Protein AF-A0A6J4JQX0-F1 (afdb_monomer_lite)

InterPro domains:
  IPR003780 COX15/CtaA family [PF02628] (1-188)
  IPR050450 COX15/CtaA Heme A synthase, prokaryotes [PTHR35457] (1-191)

Radius of gyration: 21.09 Å; chains: 1; bounding box: 43×40×61 Å

Sequence (191 aa):
MGCPDWPRCFGTWVPPTNASELPANYQEIYSQKRKAKNDRLAETLRRMGFEATANLITNDPAMFEEAPFNPLRTWIEYGNRLIGVLIGFFIFITAVLSFRYFRRDPAITWLSVLALVLVGFEGWLGSIVVSTNLLPGTITVHMLLAIAIVCLLIYVVARSYDGLVPVKLKGGKTSVNALLALGLLLSVGQV

pLDDT: mean 84.4, std 10.12, range [52.31, 97.56]

Foldseek 3Di:
DAALDPPAGLPHNDHDQDPVVHDPCSLVVSLVVLLVVLQVVLVVCVVVVNNVVSCCSNPDPVLRDDDDYDHVSNCVVNVVVVVLVVVLVVLVVQLVVQVVCCVPDVVLNVLSVVLNVLSVVLNVLVSVCVSSVNPPVSVLVSVVSVVVSVVSVVVSVVVVCVPVDPPPPPPDDPVVVVVVVVVVVCSVVVD

Organism: NCBI:txid158755

Secondary structure (DSSP, 8-state):
----SSSSBTTBSS--SSGGGS-TTHHHHHHHHHHHHHHHHHHHHHHTT-HHHHHHHHH-GGGT--PPP-HHHHHHHHHHHHHHHHHHHHHHHHHHHHGGGTTT-HHHHHHHHHHHHHHHHHHHHHHHHHHTTT-HHHHHHHHHHHHHHHHHHHHHHHHHHTTTS--------HHHHHHHHHHHHHHHHT-

Structure (mmCIF, N/CA/C/O backbone):
data_AF-A0A6J4JQX0-F1
#
_entry.id   AF-A0A6J4JQX0-F1
#
loop_
_atom_site.group_PDB
_atom_site.id
_atom_site.type_symbol
_atom_site.label_atom_id
_atom_site.label_alt_id
_atom_site.label_comp_id
_atom_site.label_asym_id
_atom_site.label_entity_id
_atom_site.label_seq_id
_atom_site.pdbx_PDB_ins_code
_atom_site.Cartn_x
_atom_site.Cartn_y
_atom_site.Cartn_z
_atom_site.occ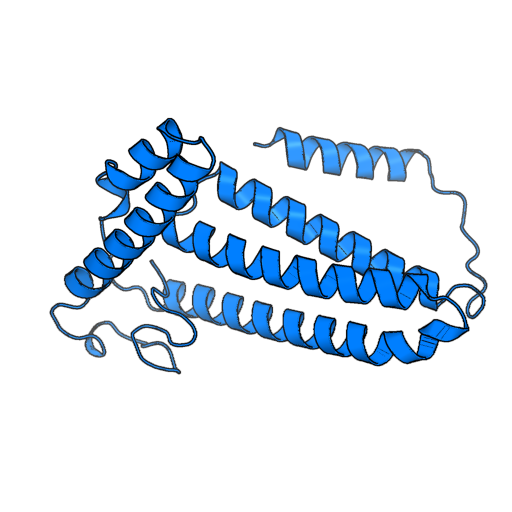upancy
_atom_site.B_iso_or_equiv
_atom_site.auth_seq_id
_atom_site.auth_comp_id
_atom_site.auth_asym_id
_atom_site.auth_atom_id
_atom_site.pdbx_PDB_model_num
ATOM 1 N N . MET A 1 1 ? 14.665 -5.143 -12.369 1.00 62.25 1 MET A N 1
ATOM 2 C CA . MET A 1 1 ? 13.421 -5.041 -11.567 1.00 62.25 1 MET A CA 1
ATOM 3 C C . MET A 1 1 ? 12.989 -6.440 -11.156 1.00 62.25 1 MET A C 1
ATOM 5 O O . MET A 1 1 ? 13.570 -7.388 -11.673 1.00 62.25 1 MET A O 1
ATOM 9 N N . GLY A 1 2 ? 12.069 -6.578 -10.198 1.00 75.25 2 GLY A N 1
ATOM 10 C CA . GLY A 1 2 ? 11.554 -7.879 -9.785 1.00 75.25 2 GLY A CA 1
ATOM 11 C C . GLY A 1 2 ? 10.352 -8.294 -10.626 1.00 75.25 2 GLY A C 1
ATOM 12 O O . GLY A 1 2 ? 10.502 -9.023 -11.597 1.00 75.25 2 GLY A O 1
ATOM 13 N N . CYS A 1 3 ? 9.160 -7.815 -10.269 1.00 84.62 3 CYS A N 1
ATOM 14 C CA . CYS A 1 3 ? 7.894 -8.341 -10.775 1.00 84.62 3 CYS A CA 1
ATOM 15 C C . CYS A 1 3 ? 7.068 -7.304 -11.568 1.00 84.62 3 CYS A C 1
ATOM 17 O O . CYS A 1 3 ? 6.461 -6.413 -10.972 1.00 84.62 3 CYS A O 1
ATOM 19 N N . PRO A 1 4 ? 6.972 -7.400 -12.906 1.00 81.12 4 PRO A N 1
ATOM 20 C CA . PRO A 1 4 ? 6.388 -6.325 -13.717 1.00 81.12 4 PRO A CA 1
ATOM 21 C C . PRO A 1 4 ? 4.853 -6.248 -13.674 1.00 81.12 4 PRO A C 1
ATOM 23 O O . PRO A 1 4 ? 4.288 -5.180 -13.893 1.00 81.12 4 PRO A O 1
ATOM 26 N N . ASP A 1 5 ? 4.176 -7.357 -13.380 1.00 83.88 5 ASP A N 1
ATOM 27 C CA . ASP A 1 5 ? 2.717 -7.474 -13.440 1.00 83.88 5 ASP A CA 1
ATOM 28 C C . ASP A 1 5 ? 2.121 -7.768 -12.049 1.00 83.88 5 ASP A C 1
ATOM 30 O O . ASP A 1 5 ? 2.830 -8.158 -11.121 1.00 83.88 5 ASP A O 1
ATOM 34 N N . TRP A 1 6 ? 0.808 -7.576 -11.902 1.00 80.75 6 TRP A N 1
ATOM 35 C CA . TRP A 1 6 ? -0.015 -8.037 -10.774 1.00 80.75 6 TRP A CA 1
ATOM 36 C C . TRP A 1 6 ? -1.423 -8.370 -11.305 1.00 80.75 6 TRP A C 1
ATOM 38 O O . TRP A 1 6 ? -1.890 -7.643 -12.184 1.00 80.75 6 TRP A O 1
ATOM 48 N N . PRO A 1 7 ? -2.127 -9.426 -10.840 1.00 84.94 7 PRO A N 1
ATOM 49 C CA . PRO A 1 7 ? -1.825 -10.337 -9.723 1.00 84.94 7 PRO A CA 1
ATOM 50 C C . PRO A 1 7 ? -0.840 -11.466 -10.043 1.00 84.94 7 PRO A C 1
ATOM 52 O O . PRO A 1 7 ? -0.433 -12.206 -9.155 1.00 84.94 7 PRO A O 1
ATOM 55 N N . ARG A 1 8 ? -0.443 -11.593 -11.308 1.00 89.50 8 ARG A N 1
ATOM 56 C CA . ARG A 1 8 ? 0.572 -12.546 -11.767 1.00 89.50 8 ARG A CA 1
ATOM 57 C C . ARG A 1 8 ? 1.929 -11.874 -11.886 1.00 89.50 8 ARG A C 1
ATOM 59 O O . ARG A 1 8 ? 1.977 -10.674 -12.105 1.00 89.50 8 ARG A O 1
ATOM 66 N N . CYS A 1 9 ? 3.002 -12.649 -11.834 1.00 89.31 9 CYS A N 1
ATOM 67 C CA . CYS A 1 9 ? 4.360 -12.197 -12.086 1.00 89.31 9 CYS A CA 1
ATOM 68 C C . CYS A 1 9 ? 4.876 -12.801 -13.389 1.00 89.31 9 CYS A C 1
ATOM 70 O O . CYS A 1 9 ? 4.844 -14.014 -13.534 1.00 89.31 9 CYS A O 1
ATOM 72 N N . PHE A 1 10 ? 5.314 -11.985 -14.351 1.00 88.62 10 PHE A N 1
ATOM 73 C CA . PHE A 1 10 ? 5.698 -12.471 -15.686 1.00 88.62 10 PHE A CA 1
ATOM 74 C C . PHE A 1 10 ? 4.614 -13.338 -16.371 1.00 88.62 10 PHE A C 1
ATOM 76 O O . PHE A 1 10 ? 4.908 -14.294 -17.083 1.00 88.62 10 PHE A O 1
ATOM 83 N N . GLY A 1 11 ? 3.334 -13.023 -16.139 1.00 87.31 11 GLY A N 1
ATOM 84 C CA . GLY A 1 11 ? 2.197 -13.775 -16.685 1.00 87.31 11 GLY A CA 1
ATOM 85 C C . GLY A 1 11 ? 1.829 -15.072 -15.945 1.00 87.31 11 GLY A C 1
ATOM 86 O O . GLY A 1 11 ? 0.782 -15.653 -16.257 1.00 87.31 11 GLY A O 1
ATOM 87 N N . THR A 1 12 ? 2.594 -15.487 -14.927 1.00 89.19 12 THR A N 1
ATOM 88 C CA . THR A 1 12 ? 2.372 -16.706 -14.126 1.00 89.19 12 THR A CA 1
ATOM 89 C C . THR A 1 12 ? 2.015 -16.395 -12.662 1.00 89.19 12 THR A C 1
ATOM 91 O O . THR A 1 12 ? 2.326 -15.333 -12.131 1.00 89.19 12 THR A O 1
ATOM 94 N N . TRP A 1 13 ? 1.310 -17.307 -11.981 1.00 89.06 13 TRP A N 1
ATOM 95 C CA . TRP A 1 13 ? 0.975 -17.163 -10.547 1.00 89.06 13 TRP A CA 1
ATOM 96 C C . TRP A 1 13 ? 2.133 -17.521 -9.610 1.00 89.06 13 TRP A C 1
ATOM 98 O O . TRP A 1 13 ? 2.169 -17.083 -8.462 1.00 89.06 13 TRP A O 1
ATOM 108 N N . VAL A 1 14 ? 3.068 -18.326 -10.106 1.00 90.94 14 VAL A N 1
ATOM 109 C CA . VAL A 1 14 ? 4.325 -18.650 -9.437 1.00 90.94 14 VAL A CA 1
ATOM 110 C C . VAL A 1 14 ? 5.422 -17.941 -10.226 1.00 90.94 14 VAL A C 1
ATOM 112 O O . VAL A 1 14 ? 5.547 -18.223 -11.422 1.00 90.94 14 VAL A O 1
ATOM 115 N N . PRO A 1 15 ? 6.160 -16.993 -9.620 1.00 90.81 15 PRO A N 1
ATOM 116 C CA . PRO A 1 15 ? 7.211 -16.277 -10.322 1.00 90.81 15 PRO A CA 1
ATOM 117 C C . PRO A 1 15 ? 8.293 -17.229 -10.844 1.00 90.81 15 PRO A C 1
ATOM 119 O O . PRO A 1 15 ? 8.612 -18.211 -10.168 1.00 90.81 15 PRO A O 1
ATOM 122 N N . PRO A 1 16 ? 8.884 -16.926 -12.009 1.00 90.56 16 PRO A N 1
ATOM 123 C CA . PRO A 1 16 ? 9.945 -17.743 -12.573 1.00 90.56 16 PRO A CA 1
ATOM 124 C C . PRO A 1 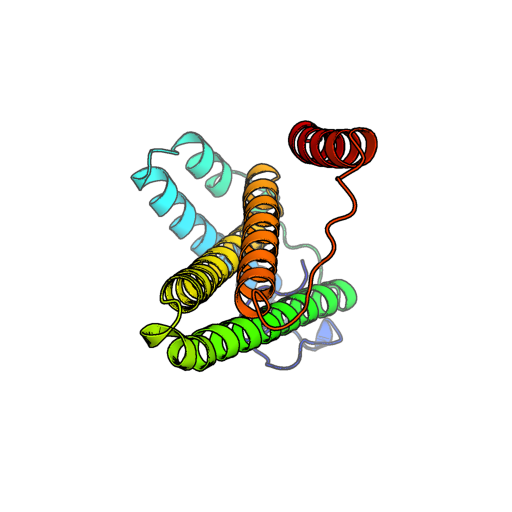16 ? 11.167 -17.772 -11.655 1.00 90.56 16 PRO A C 1
ATOM 126 O O . PRO A 1 16 ? 11.459 -16.815 -10.927 1.00 90.56 16 PRO A O 1
ATOM 129 N N . THR A 1 17 ? 11.897 -18.881 -11.696 1.00 92.19 17 THR A N 1
ATOM 130 C CA . THR A 1 17 ? 13.128 -19.060 -10.910 1.00 92.19 17 THR A CA 1
ATOM 131 C C . THR A 1 17 ? 14.382 -18.776 -11.723 1.00 92.19 17 THR A C 1
ATOM 133 O O . THR A 1 17 ? 15.411 -18.423 -11.151 1.00 92.19 17 THR A O 1
ATOM 136 N N . ASN A 1 18 ? 14.292 -18.858 -13.053 1.00 90.00 18 ASN A N 1
ATOM 137 C CA . ASN A 1 18 ? 15.392 -18.609 -13.977 1.00 90.00 18 ASN A CA 1
ATOM 138 C C . ASN A 1 18 ? 14.956 -17.816 -15.216 1.00 90.00 18 ASN A C 1
ATOM 140 O O . ASN A 1 18 ? 13.797 -17.841 -15.623 1.00 90.00 18 ASN A O 1
ATOM 144 N N . ALA A 1 19 ? 15.919 -17.142 -15.853 1.00 87.19 19 ALA A N 1
ATOM 145 C CA . ALA A 1 19 ? 15.677 -16.349 -17.062 1.00 87.19 19 ALA A CA 1
ATOM 146 C C . ALA A 1 19 ? 15.238 -17.200 -18.267 1.00 87.19 19 ALA A C 1
ATOM 148 O O . ALA A 1 19 ? 14.554 -16.696 -19.149 1.00 87.19 19 ALA A O 1
ATOM 149 N N . SER A 1 20 ? 15.604 -18.485 -18.303 1.00 88.19 20 SER A N 1
ATOM 150 C CA . SER A 1 20 ? 15.220 -19.424 -19.366 1.00 88.19 20 SER A CA 1
ATOM 151 C C . SER A 1 20 ? 13.723 -19.743 -19.397 1.00 88.19 20 SER A C 1
ATOM 153 O O . SER A 1 20 ? 13.233 -20.253 -20.398 1.00 88.19 20 SER A O 1
ATOM 155 N N . GLU A 1 21 ? 12.994 -19.449 -18.318 1.00 88.62 21 GLU A N 1
ATOM 156 C CA . GLU A 1 21 ? 11.535 -19.591 -18.248 1.00 88.62 21 GLU A CA 1
ATOM 157 C C . GLU A 1 21 ? 10.804 -18.419 -18.934 1.00 88.62 21 GLU A C 1
ATOM 159 O O . GLU A 1 21 ? 9.586 -18.457 -19.102 1.00 88.62 21 GLU A O 1
ATOM 164 N N . LEU A 1 22 ? 11.537 -17.370 -19.330 1.00 88.38 22 LEU A N 1
ATOM 165 C CA . LEU A 1 22 ? 11.004 -16.184 -19.991 1.00 88.38 22 LEU A CA 1
ATOM 166 C C . LEU A 1 22 ? 11.179 -16.268 -21.516 1.00 88.38 22 LEU A C 1
ATOM 168 O O . LEU A 1 22 ? 12.171 -16.815 -22.001 1.00 88.38 22 LEU A O 1
ATOM 172 N N . PRO A 1 23 ? 10.253 -15.686 -22.302 1.00 88.75 23 PRO A N 1
ATOM 173 C CA . PRO A 1 23 ? 10.423 -15.587 -23.747 1.00 88.75 23 PRO A CA 1
ATOM 174 C C . PRO A 1 23 ? 11.646 -14.726 -24.092 1.00 88.75 23 PRO A C 1
ATOM 176 O O . PRO A 1 23 ? 11.965 -13.773 -23.382 1.00 88.75 23 PRO A O 1
ATOM 179 N N . ALA A 1 24 ? 12.308 -15.014 -25.216 1.00 87.44 24 ALA A N 1
ATOM 180 C CA . ALA A 1 24 ? 13.549 -14.337 -25.611 1.00 87.44 24 ALA A CA 1
ATOM 181 C C . ALA A 1 24 ? 13.419 -12.802 -25.711 1.00 87.44 24 ALA A C 1
ATOM 183 O O . ALA A 1 24 ? 14.379 -12.082 -25.458 1.00 87.44 24 ALA A O 1
ATOM 184 N N . ASN A 1 25 ? 12.225 -12.296 -26.028 1.00 87.31 25 ASN A N 1
ATOM 185 C CA . ASN A 1 25 ? 11.913 -10.872 -26.152 1.00 87.31 25 ASN A CA 1
ATOM 186 C C . ASN A 1 25 ? 11.215 -10.276 -24.912 1.00 87.31 25 ASN A C 1
ATOM 188 O O . ASN A 1 25 ? 10.547 -9.247 -25.019 1.00 87.31 25 ASN A O 1
ATOM 192 N N . TYR A 1 26 ? 11.337 -10.897 -23.729 1.00 86.94 26 TYR A N 1
ATOM 193 C CA . TYR A 1 26 ? 10.641 -10.431 -22.522 1.00 86.94 26 TYR A CA 1
ATOM 194 C C . TYR A 1 26 ? 10.945 -8.960 -22.190 1.00 86.94 26 TYR A C 1
ATOM 196 O O . TYR A 1 26 ? 10.027 -8.218 -21.848 1.00 86.94 26 TYR A O 1
ATOM 204 N N . GLN A 1 27 ? 12.200 -8.522 -22.339 1.00 85.06 27 GLN A N 1
ATOM 205 C CA . GLN A 1 27 ? 12.618 -7.158 -21.994 1.00 85.06 27 GLN A CA 1
ATOM 206 C C . GLN A 1 27 ? 11.850 -6.101 -22.792 1.00 85.06 27 GLN A C 1
ATOM 208 O O . GLN A 1 27 ? 11.384 -5.104 -22.246 1.00 85.06 27 GLN A O 1
ATOM 213 N N . GLU A 1 28 ? 11.656 -6.344 -24.087 1.00 85.75 28 GLU A N 1
ATOM 214 C CA . GLU A 1 28 ? 10.910 -5.435 -24.952 1.00 85.75 28 GLU A CA 1
ATOM 215 C C . GLU A 1 28 ? 9.430 -5.381 -24.551 1.00 85.75 28 GLU A C 1
ATOM 217 O O . GLU A 1 28 ? 8.865 -4.297 -24.395 1.00 85.75 28 GLU A O 1
ATOM 222 N N . ILE A 1 29 ? 8.821 -6.546 -24.295 1.00 87.06 29 ILE A N 1
ATOM 223 C CA . ILE A 1 29 ? 7.413 -6.657 -23.885 1.00 87.06 29 ILE A CA 1
ATOM 224 C C . ILE A 1 29 ? 7.155 -5.856 -22.601 1.00 87.06 29 ILE A C 1
ATOM 226 O O . ILE A 1 29 ? 6.194 -5.084 -22.520 1.00 87.06 29 ILE A O 1
ATOM 230 N N . TYR A 1 30 ? 7.994 -6.035 -21.578 1.00 84.12 30 TYR A N 1
ATOM 231 C CA . TYR A 1 30 ? 7.790 -5.384 -20.284 1.00 84.12 30 TYR A CA 1
ATOM 232 C C . TYR A 1 30 ? 8.198 -3.908 -20.288 1.00 84.12 30 TYR A C 1
ATOM 234 O O . TYR A 1 30 ? 7.550 -3.114 -19.597 1.00 84.12 30 TYR A O 1
ATOM 242 N N . SER A 1 31 ? 9.150 -3.508 -21.136 1.00 82.56 31 SER A N 1
ATOM 243 C CA . SER A 1 31 ? 9.518 -2.101 -21.309 1.00 82.56 31 SER A CA 1
ATOM 244 C C . SER A 1 31 ? 8.368 -1.323 -21.948 1.00 82.56 31 SER A C 1
ATOM 246 O O . SER A 1 31 ? 7.943 -0.287 -21.429 1.00 82.56 31 SER A O 1
ATOM 248 N N . GLN A 1 32 ? 7.755 -1.884 -22.997 1.00 85.38 32 GLN A N 1
ATOM 249 C CA . GLN A 1 32 ? 6.571 -1.305 -23.636 1.00 85.38 32 GLN A CA 1
ATOM 250 C C . GLN A 1 32 ? 5.376 -1.224 -22.675 1.00 85.38 32 GLN A C 1
ATOM 252 O O . GLN A 1 32 ? 4.696 -0.196 -22.619 1.00 85.38 32 GLN A O 1
ATOM 257 N N . LYS A 1 33 ? 5.135 -2.267 -21.865 1.00 83.94 33 LYS A N 1
ATOM 258 C CA . LYS A 1 33 ? 4.093 -2.238 -20.822 1.00 83.94 33 LYS A CA 1
ATOM 259 C C . LYS A 1 33 ? 4.328 -1.125 -19.799 1.00 83.94 33 LYS A C 1
ATOM 261 O O . LYS A 1 33 ? 3.381 -0.417 -19.453 1.00 83.94 33 LYS A O 1
ATOM 266 N N . ARG A 1 34 ? 5.565 -0.960 -19.309 1.00 79.19 34 ARG A N 1
ATOM 267 C CA . ARG A 1 34 ? 5.903 0.123 -18.371 1.00 79.19 34 ARG A CA 1
ATOM 268 C C . ARG A 1 34 ? 5.686 1.489 -19.005 1.00 79.19 34 ARG A C 1
ATOM 270 O O . ARG A 1 34 ? 5.060 2.333 -18.372 1.00 79.19 34 ARG A O 1
ATOM 277 N N . LYS A 1 35 ? 6.095 1.671 -20.263 1.00 83.50 35 LYS A N 1
ATOM 278 C CA . LYS A 1 35 ? 5.853 2.909 -21.011 1.00 83.50 35 LYS A CA 1
ATOM 279 C C . LYS A 1 35 ? 4.371 3.253 -21.092 1.00 83.50 35 LYS A C 1
ATOM 281 O O . LYS A 1 35 ? 3.972 4.314 -20.630 1.00 83.50 35 LYS A O 1
ATOM 286 N N . ALA A 1 36 ? 3.539 2.310 -21.525 1.00 85.06 36 ALA A N 1
ATOM 287 C CA . ALA A 1 36 ? 2.096 2.524 -21.597 1.00 85.06 36 ALA A CA 1
ATOM 288 C C . ALA A 1 36 ? 1.466 2.853 -20.228 1.00 85.06 36 ALA A C 1
ATOM 290 O O . ALA A 1 36 ? 0.506 3.622 -20.149 1.00 85.06 36 ALA A O 1
ATOM 291 N N . LYS A 1 37 ? 1.984 2.276 -19.134 1.00 82.00 37 LYS A N 1
ATOM 292 C CA . LYS A 1 37 ? 1.526 2.588 -17.772 1.00 82.00 37 LYS A CA 1
ATOM 293 C C . LYS A 1 37 ? 1.948 3.996 -17.339 1.00 82.00 37 LYS A C 1
ATOM 295 O O . LYS A 1 37 ? 1.121 4.728 -16.796 1.00 82.00 37 LYS A O 1
ATOM 300 N N . ASN A 1 38 ? 3.195 4.373 -17.604 1.00 82.00 38 ASN A N 1
ATOM 301 C CA . ASN A 1 38 ? 3.738 5.688 -17.278 1.00 82.00 38 ASN A CA 1
ATOM 302 C C . ASN A 1 38 ? 3.049 6.798 -18.082 1.00 82.00 38 ASN A C 1
ATOM 304 O O . ASN A 1 38 ? 2.698 7.819 -17.500 1.00 82.00 38 ASN A O 1
ATOM 308 N N . ASP A 1 39 ? 2.732 6.561 -19.356 1.00 85.69 39 ASP A N 1
ATOM 309 C CA . ASP A 1 39 ? 1.983 7.503 -20.197 1.00 85.69 39 ASP A CA 1
ATOM 310 C C . ASP A 1 39 ? 0.578 7.781 -19.625 1.00 85.69 39 ASP A C 1
ATOM 312 O O . ASP A 1 39 ? 0.139 8.929 -19.540 1.00 85.69 39 ASP A O 1
ATOM 316 N N . ARG A 1 40 ? -0.124 6.739 -19.150 1.00 85.69 40 ARG A N 1
ATOM 317 C CA . ARG A 1 40 ? -1.438 6.882 -18.486 1.00 85.69 40 ARG A CA 1
ATOM 318 C C . ARG A 1 40 ? -1.345 7.662 -17.174 1.00 85.69 40 ARG A C 1
ATOM 320 O O . ARG A 1 40 ? -2.233 8.459 -16.858 1.00 85.69 40 ARG A O 1
ATOM 327 N N . LEU A 1 41 ? -0.286 7.428 -16.399 1.00 82.75 41 LEU A N 1
ATOM 328 C CA . LEU A 1 41 ? -0.029 8.175 -15.170 1.00 82.75 41 LEU A CA 1
ATOM 329 C C . LEU A 1 41 ? 0.275 9.645 -15.480 1.00 82.75 41 LEU A C 1
ATOM 331 O O . LEU A 1 41 ? -0.308 10.520 -14.847 1.00 82.75 41 LEU A O 1
ATOM 335 N N . ALA A 1 42 ? 1.123 9.918 -16.472 1.00 84.81 42 ALA A N 1
ATOM 336 C CA . ALA A 1 42 ? 1.472 11.267 -16.906 1.00 84.81 42 ALA A CA 1
ATOM 337 C C . ALA A 1 42 ? 0.232 12.057 -17.347 1.00 84.81 42 ALA A C 1
ATOM 339 O O . ALA A 1 42 ? 0.062 13.204 -16.942 1.00 84.81 42 ALA A O 1
ATOM 340 N N . GLU A 1 43 ? -0.681 11.433 -18.090 1.00 87.69 43 GLU A N 1
ATOM 341 C CA . GLU A 1 43 ? -1.962 12.041 -18.465 1.00 87.69 43 GLU A CA 1
ATOM 342 C C . GLU A 1 43 ? -2.820 12.392 -17.237 1.00 87.69 43 GLU A C 1
ATOM 344 O O . GLU A 1 43 ? -3.383 13.482 -17.143 1.00 87.69 43 GLU A O 1
ATOM 349 N N . THR A 1 44 ? -2.875 11.497 -16.249 1.00 84.12 44 THR A N 1
ATOM 350 C CA . THR A 1 44 ? -3.600 11.750 -14.995 1.00 84.12 44 THR A CA 1
ATOM 351 C C . THR A 1 44 ? -2.960 12.896 -14.203 1.00 84.12 44 THR A C 1
ATOM 353 O O . THR A 1 44 ? -3.662 13.769 -13.700 1.00 84.12 44 THR A O 1
ATOM 356 N N . LEU A 1 45 ? -1.627 12.937 -14.133 1.00 83.81 45 LEU A N 1
ATOM 357 C CA . LEU A 1 45 ? -0.872 14.002 -13.468 1.00 83.81 45 LEU A CA 1
ATOM 358 C C . LEU A 1 45 ? -1.070 15.361 -14.146 1.00 83.81 45 LEU A C 1
ATOM 360 O O . LEU A 1 45 ? -1.269 16.352 -13.444 1.00 83.81 45 LEU A O 1
ATOM 364 N N . ARG A 1 46 ? -1.095 15.414 -15.486 1.00 86.88 46 ARG A N 1
ATOM 365 C CA . ARG A 1 46 ? -1.406 16.639 -16.244 1.00 86.88 46 ARG A CA 1
ATOM 366 C C . ARG A 1 46 ? -2.786 17.179 -15.888 1.00 86.88 46 ARG A C 1
ATOM 368 O O . ARG A 1 46 ? -2.917 18.361 -15.596 1.00 86.88 46 ARG A O 1
ATOM 375 N N . ARG A 1 47 ? -3.798 16.308 -15.809 1.00 88.56 47 ARG A N 1
ATOM 376 C CA . ARG A 1 47 ? -5.163 16.699 -15.406 1.00 88.56 47 ARG A CA 1
ATOM 377 C C . ARG A 1 47 ? -5.242 17.247 -13.982 1.00 88.56 47 ARG A C 1
ATOM 379 O O . ARG A 1 47 ? -6.117 18.054 -13.695 1.00 88.56 47 ARG A O 1
ATOM 386 N N . MET A 1 48 ? -4.336 16.823 -13.105 1.00 84.75 48 MET A N 1
ATOM 387 C CA . MET A 1 48 ? -4.222 17.322 -11.731 1.00 84.75 48 MET A CA 1
ATOM 388 C C . MET A 1 48 ? -3.303 18.554 -11.606 1.00 84.75 48 MET A C 1
ATOM 390 O O . MET A 1 48 ? -3.100 19.034 -10.495 1.00 84.75 48 MET A O 1
ATOM 394 N N . GLY A 1 49 ? -2.749 19.071 -12.712 1.00 84.38 49 GLY A N 1
ATOM 395 C CA . GLY A 1 49 ? -1.891 20.263 -12.738 1.00 84.38 49 GLY A CA 1
ATOM 396 C C . GLY A 1 49 ? -0.395 20.009 -12.501 1.00 84.38 49 GLY A C 1
ATOM 397 O O . GLY A 1 49 ? 0.376 20.957 -12.384 1.00 84.38 49 GLY A O 1
ATOM 398 N N . PHE A 1 50 ? 0.053 18.750 -12.457 1.00 84.44 50 PHE A N 1
ATOM 399 C CA . PHE A 1 50 ? 1.457 18.374 -12.234 1.00 84.44 50 PHE A CA 1
ATOM 400 C C . PHE A 1 50 ? 2.226 18.183 -13.554 1.00 84.44 50 PHE A C 1
ATOM 402 O O . PHE A 1 50 ? 2.776 17.112 -13.827 1.00 84.44 50 PHE A O 1
ATOM 409 N N . GLU A 1 51 ? 2.275 19.218 -14.398 1.00 83.62 51 GLU A N 1
ATOM 410 C CA . GLU A 1 51 ? 2.875 19.123 -15.740 1.00 83.62 51 GLU A CA 1
ATOM 411 C C . GLU A 1 51 ? 4.375 18.793 -15.723 1.00 83.62 51 GLU A C 1
ATOM 413 O O . GLU A 1 51 ? 4.835 17.957 -16.503 1.00 83.62 51 GLU A O 1
ATOM 418 N N . ALA A 1 52 ? 5.138 19.394 -14.805 1.00 80.06 52 ALA A N 1
ATOM 419 C CA . ALA A 1 52 ? 6.575 19.149 -14.685 1.00 80.06 52 ALA A CA 1
ATOM 420 C C . ALA A 1 52 ? 6.883 17.677 -14.348 1.00 80.06 52 ALA A C 1
ATOM 422 O O . ALA A 1 52 ? 7.745 17.061 -14.973 1.00 80.06 52 ALA A O 1
ATOM 423 N N . THR A 1 53 ? 6.132 17.083 -13.414 1.00 78.44 53 THR A N 1
ATOM 424 C CA . THR A 1 53 ? 6.273 15.669 -13.031 1.00 78.44 53 THR A CA 1
ATOM 425 C C . THR A 1 53 ? 5.844 14.734 -14.160 1.00 78.44 53 THR A C 1
ATOM 427 O O . THR A 1 53 ? 6.517 13.740 -14.422 1.00 78.44 53 THR A O 1
ATOM 430 N N . ALA A 1 54 ? 4.761 15.061 -14.872 1.00 81.50 54 ALA A N 1
ATOM 431 C CA . ALA A 1 54 ? 4.312 14.284 -16.025 1.00 81.50 54 ALA A CA 1
ATOM 432 C C . ALA A 1 54 ? 5.364 14.258 -17.148 1.00 81.50 54 ALA A C 1
ATOM 434 O O . ALA A 1 54 ? 5.628 13.207 -17.736 1.00 81.50 54 ALA A O 1
ATOM 435 N N . ASN A 1 55 ? 6.005 15.398 -17.417 1.00 81.56 55 ASN A N 1
ATOM 436 C CA . ASN A 1 55 ? 7.055 15.498 -18.426 1.00 81.56 55 ASN A CA 1
ATOM 437 C C . ASN A 1 55 ? 8.345 14.785 -17.998 1.00 81.56 55 ASN A C 1
ATOM 439 O O . ASN A 1 55 ? 8.991 14.179 -18.849 1.00 81.56 55 ASN A O 1
ATOM 443 N N . LEU A 1 56 ? 8.684 14.786 -16.705 1.00 79.56 56 LEU A N 1
ATOM 444 C CA . LEU A 1 56 ? 9.805 14.008 -16.171 1.00 79.56 56 LEU A CA 1
ATOM 445 C C . LEU A 1 56 ? 9.590 12.497 -16.375 1.00 79.56 56 LEU A C 1
ATOM 447 O O . LEU A 1 56 ? 10.463 11.816 -16.896 1.00 79.56 56 LEU A O 1
ATOM 451 N N . ILE A 1 57 ? 8.400 11.986 -16.048 1.00 76.12 57 ILE A N 1
ATOM 452 C CA . ILE A 1 57 ? 8.070 10.552 -16.160 1.00 76.12 57 ILE A CA 1
ATOM 453 C C . ILE A 1 57 ? 8.058 10.061 -17.619 1.00 76.12 57 ILE A C 1
ATOM 455 O O . ILE A 1 57 ? 8.392 8.907 -17.880 1.00 76.12 57 ILE A O 1
ATOM 459 N N . THR A 1 58 ? 7.660 10.917 -18.565 1.00 77.06 58 THR A N 1
ATOM 460 C CA . THR A 1 58 ? 7.506 10.532 -19.982 1.00 77.06 58 THR A CA 1
ATOM 461 C C . THR A 1 58 ? 8.823 10.616 -20.761 1.00 77.06 58 THR A C 1
ATOM 463 O O . THR A 1 58 ? 9.034 9.841 -21.692 1.00 77.06 58 THR A O 1
ATOM 466 N N . ASN A 1 59 ? 9.705 11.556 -20.401 1.00 77.12 59 ASN A N 1
ATOM 467 C CA . ASN A 1 59 ? 10.890 11.885 -21.198 1.00 77.12 59 ASN A CA 1
ATOM 468 C C . ASN A 1 59 ? 12.207 11.333 -20.632 1.00 77.12 59 ASN A C 1
ATOM 470 O O . ASN A 1 59 ? 13.222 11.438 -21.314 1.00 77.12 59 ASN A O 1
ATOM 474 N N . ASP A 1 60 ? 12.218 10.770 -19.420 1.00 73.00 60 ASP A N 1
ATOM 475 C CA . ASP A 1 60 ? 13.430 10.213 -18.811 1.00 73.00 60 ASP A CA 1
ATOM 476 C C . ASP A 1 60 ? 13.785 8.832 -19.414 1.00 73.00 60 ASP A C 1
ATOM 478 O O . ASP A 1 60 ? 13.052 7.860 -19.194 1.00 73.00 60 ASP A O 1
ATOM 482 N N . PRO A 1 61 ? 14.911 8.703 -20.150 1.00 67.56 61 PRO A N 1
ATOM 483 C CA . PRO A 1 61 ? 15.346 7.437 -20.740 1.00 67.56 61 PRO A CA 1
ATOM 484 C C . PRO A 1 61 ? 15.624 6.355 -19.689 1.00 67.56 61 PRO A C 1
ATOM 486 O O . PRO A 1 61 ? 15.413 5.171 -19.958 1.00 67.56 61 PRO A O 1
ATOM 489 N N . ALA A 1 62 ? 16.038 6.750 -18.478 1.00 68.00 62 ALA A N 1
ATOM 490 C CA . ALA A 1 62 ? 16.367 5.826 -17.396 1.00 68.00 62 ALA A CA 1
ATOM 491 C C . ALA A 1 62 ? 15.141 5.037 -16.903 1.00 68.00 62 ALA A C 1
ATOM 493 O O . ALA A 1 62 ? 15.283 3.957 -16.331 1.00 68.00 62 ALA A O 1
ATOM 494 N N . MET A 1 63 ? 13.923 5.526 -17.165 1.00 64.25 63 MET A N 1
ATOM 495 C CA . MET A 1 63 ? 12.675 4.834 -16.814 1.00 64.25 63 MET A CA 1
ATOM 496 C C . MET A 1 63 ? 12.395 3.610 -17.704 1.00 64.25 63 MET A C 1
ATOM 498 O O . MET A 1 63 ? 11.570 2.757 -17.350 1.00 64.25 63 MET A O 1
ATOM 502 N N . PHE A 1 64 ? 13.085 3.492 -18.845 1.00 65.56 64 PHE A N 1
ATOM 503 C CA . PHE A 1 64 ? 12.863 2.443 -19.845 1.00 65.56 64 PHE A CA 1
ATOM 504 C C . PHE A 1 64 ? 13.972 1.386 -19.899 1.00 65.56 64 PHE A C 1
ATOM 506 O O . PHE A 1 64 ? 13.781 0.356 -20.552 1.00 65.56 64 PHE A O 1
ATOM 513 N N . GLU A 1 65 ? 15.080 1.580 -19.179 1.00 67.19 65 GLU A N 1
ATOM 514 C CA . GLU A 1 65 ? 16.152 0.587 -19.090 1.00 67.19 65 GLU A CA 1
ATOM 515 C C . GLU A 1 65 ? 15.727 -0.607 -18.216 1.00 67.19 65 GLU A C 1
ATOM 517 O O . GLU A 1 65 ? 15.612 -0.546 -16.988 1.00 67.19 65 GLU A O 1
ATOM 522 N N . GLU A 1 66 ? 15.452 -1.734 -18.874 1.00 66.88 66 GLU A N 1
ATOM 523 C CA . GLU A 1 66 ? 15.176 -3.010 -18.219 1.00 66.88 66 GLU A CA 1
ATOM 524 C C . GLU A 1 66 ? 16.477 -3.592 -17.649 1.00 66.88 66 GLU A C 1
ATOM 526 O O . GLU A 1 66 ? 17.298 -4.148 -18.377 1.00 66.88 66 GLU A O 1
ATOM 531 N N . ALA A 1 67 ? 16.661 -3.539 -16.330 1.00 72.44 67 ALA A N 1
ATOM 532 C CA . ALA A 1 67 ? 17.692 -4.358 -15.694 1.00 72.44 67 ALA A CA 1
ATOM 533 C C . ALA A 1 67 ? 17.436 -5.859 -15.974 1.00 72.44 67 ALA A C 1
ATOM 535 O O . ALA A 1 67 ? 16.272 -6.282 -15.961 1.00 72.44 67 ALA A O 1
ATOM 536 N N . PRO A 1 68 ? 18.492 -6.677 -16.155 1.00 80.94 68 PRO A N 1
ATOM 537 C CA . PRO A 1 68 ? 18.353 -8.097 -16.462 1.00 80.94 68 PRO A CA 1
ATOM 538 C C . PRO A 1 68 ? 17.549 -8.830 -15.386 1.00 80.94 68 PRO A C 1
ATOM 540 O O . PRO A 1 68 ? 17.486 -8.408 -14.223 1.00 80.94 68 PRO A O 1
ATOM 543 N N . PHE A 1 69 ? 16.925 -9.941 -15.786 1.00 86.12 69 PHE A N 1
ATOM 544 C CA . PHE A 1 69 ? 16.102 -10.738 -14.885 1.00 86.12 69 PHE A CA 1
ATOM 545 C C . PHE A 1 69 ? 16.913 -11.182 -13.664 1.00 86.12 69 PHE A C 1
ATOM 547 O O . PHE A 1 69 ? 18.026 -11.695 -13.788 1.00 86.12 69 PHE A O 1
ATOM 554 N N . ASN A 1 70 ? 16.336 -10.997 -12.476 1.00 89.31 70 ASN A N 1
ATOM 555 C CA . ASN A 1 70 ? 16.927 -11.442 -11.225 1.00 89.31 70 ASN A CA 1
ATOM 556 C C . ASN A 1 70 ? 15.856 -12.146 -10.372 1.00 89.31 70 ASN A C 1
ATOM 558 O O . ASN A 1 70 ? 14.898 -11.490 -9.939 1.00 89.31 70 ASN A O 1
ATOM 562 N N . PRO A 1 71 ? 16.004 -13.453 -10.093 1.00 89.50 71 PRO A N 1
ATOM 563 C CA . PRO A 1 71 ? 14.984 -14.212 -9.377 1.00 89.50 71 PRO A CA 1
ATOM 564 C C . PRO A 1 71 ? 14.817 -13.741 -7.931 1.00 89.50 71 PRO A C 1
ATOM 566 O O . PRO A 1 71 ? 13.689 -13.598 -7.468 1.00 89.50 71 PRO A O 1
ATOM 569 N N . LEU A 1 72 ? 15.906 -13.395 -7.237 1.00 90.75 72 LEU A N 1
ATOM 570 C CA . LEU A 1 72 ? 15.844 -12.912 -5.854 1.00 90.75 72 LEU A CA 1
ATOM 571 C C . LEU A 1 72 ? 14.979 -11.650 -5.742 1.00 90.75 72 LEU A C 1
ATOM 573 O O . LEU A 1 72 ? 14.073 -11.587 -4.914 1.00 90.75 72 LEU A O 1
ATOM 577 N N . ARG A 1 73 ? 15.214 -10.659 -6.611 1.00 87.31 73 ARG A N 1
ATOM 578 C CA . ARG A 1 73 ? 14.417 -9.419 -6.622 1.00 87.31 73 ARG A CA 1
ATOM 579 C C . ARG A 1 73 ? 12.953 -9.691 -6.960 1.00 87.31 73 ARG A C 1
ATOM 581 O O . ARG A 1 73 ? 12.068 -9.100 -6.350 1.00 87.31 73 ARG A O 1
ATOM 588 N N . THR A 1 74 ? 12.710 -10.599 -7.903 1.00 90.00 74 THR A N 1
ATOM 589 C CA . THR A 1 74 ? 11.361 -10.998 -8.328 1.00 90.00 74 THR A CA 1
ATOM 590 C C . THR A 1 74 ? 10.563 -11.590 -7.171 1.00 90.00 74 THR A C 1
ATOM 592 O O . THR A 1 74 ? 9.435 -11.165 -6.919 1.00 90.00 74 THR A O 1
ATOM 595 N N . TRP A 1 75 ? 11.162 -12.518 -6.425 1.00 91.50 75 TRP A N 1
ATOM 596 C CA . TRP A 1 75 ? 10.512 -13.180 -5.298 1.00 91.50 75 TRP A CA 1
ATOM 597 C C . TRP A 1 75 ? 10.331 -12.271 -4.083 1.00 91.50 75 TRP A C 1
ATOM 599 O O . TRP A 1 75 ? 9.266 -12.314 -3.469 1.00 91.50 75 TRP A O 1
ATOM 609 N N . ILE A 1 76 ? 11.307 -11.411 -3.763 1.00 90.81 76 ILE A N 1
ATOM 610 C CA . ILE A 1 76 ? 11.159 -10.411 -2.690 1.00 90.81 76 ILE A CA 1
ATOM 611 C C . ILE A 1 76 ? 9.970 -9.493 -2.989 1.00 90.81 76 ILE A C 1
ATOM 613 O O . ILE A 1 76 ? 9.120 -9.266 -2.129 1.00 90.81 76 ILE A O 1
ATOM 617 N N . GLU A 1 77 ? 9.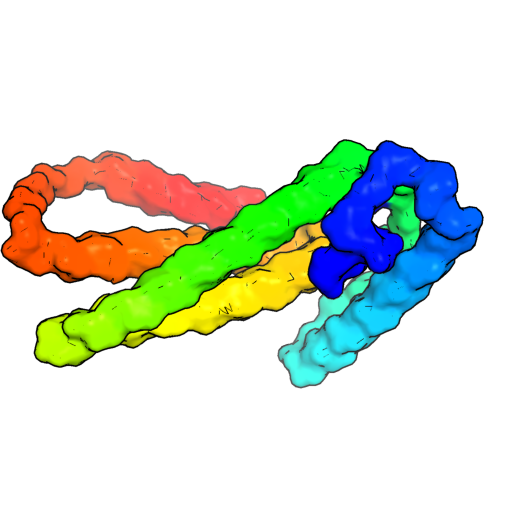878 -8.997 -4.221 1.00 89.00 77 GLU A N 1
ATOM 618 C CA . GLU A 1 77 ? 8.811 -8.085 -4.615 1.00 89.00 77 GLU A CA 1
ATOM 619 C C . GLU A 1 77 ? 7.437 -8.773 -4.625 1.00 89.00 77 GLU A C 1
ATOM 621 O O . GLU A 1 77 ? 6.473 -8.239 -4.075 1.00 89.00 77 GLU A O 1
ATOM 626 N N . TYR A 1 78 ? 7.338 -9.976 -5.199 1.00 90.88 78 TYR A N 1
ATOM 627 C CA . TYR A 1 78 ? 6.084 -10.731 -5.233 1.00 90.88 78 TYR A CA 1
ATOM 628 C C . TYR A 1 78 ? 5.617 -11.147 -3.831 1.00 90.88 78 TYR A C 1
ATOM 630 O O . TYR A 1 78 ? 4.440 -10.994 -3.502 1.00 90.88 78 TYR A O 1
ATOM 638 N N . GLY A 1 79 ? 6.540 -11.601 -2.977 1.00 91.56 79 GLY A N 1
ATOM 639 C CA . GLY A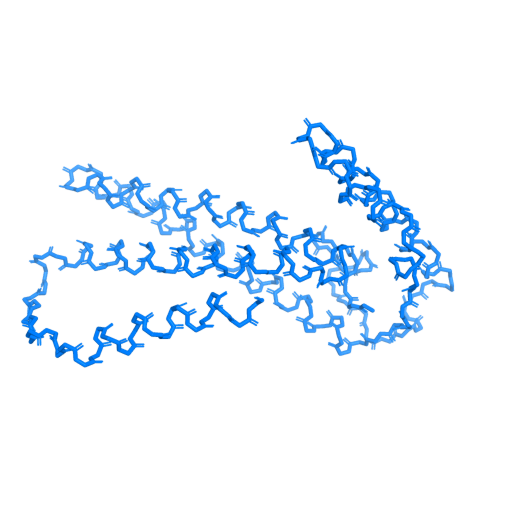 1 79 ? 6.257 -11.942 -1.584 1.00 91.56 79 GLY A CA 1
ATOM 640 C C . GLY A 1 79 ? 5.743 -10.743 -0.789 1.00 91.56 79 GLY A C 1
ATOM 641 O O . GLY A 1 79 ? 4.733 -10.854 -0.096 1.00 91.56 79 GLY A O 1
ATOM 642 N N . ASN A 1 80 ? 6.363 -9.571 -0.961 1.00 90.81 80 ASN A N 1
ATOM 643 C CA . ASN A 1 80 ? 5.894 -8.336 -0.336 1.00 90.81 80 ASN A CA 1
ATOM 644 C C . ASN A 1 80 ? 4.461 -7.971 -0.771 1.00 90.81 80 ASN A C 1
ATOM 646 O O . ASN A 1 80 ? 3.633 -7.603 0.062 1.00 90.81 80 ASN A O 1
ATOM 650 N N . ARG A 1 81 ? 4.123 -8.136 -2.058 1.00 91.12 81 ARG A N 1
ATOM 651 C CA . ARG A 1 81 ? 2.756 -7.895 -2.557 1.00 91.12 81 ARG A CA 1
ATOM 652 C C . ARG A 1 81 ? 1.739 -8.879 -1.978 1.00 91.12 81 ARG A C 1
ATOM 654 O O . ARG A 1 81 ? 0.635 -8.469 -1.624 1.00 91.12 81 ARG A O 1
ATOM 661 N N . LEU A 1 82 ? 2.107 -10.154 -1.836 1.00 92.50 82 LEU A N 1
ATOM 662 C CA . LEU A 1 82 ? 1.244 -11.168 -1.224 1.00 92.50 82 LEU A CA 1
ATOM 663 C C . LEU A 1 82 ? 0.957 -10.855 0.252 1.00 92.50 82 LEU A C 1
ATOM 665 O O . LEU A 1 82 ? -0.192 -10.944 0.685 1.00 92.50 82 LEU A O 1
ATOM 669 N N . ILE A 1 83 ? 1.977 -10.426 1.003 1.00 94.06 83 ILE A N 1
ATOM 670 C CA . ILE A 1 83 ? 1.817 -9.955 2.387 1.00 94.06 83 ILE A CA 1
ATOM 671 C C . ILE A 1 83 ? 0.880 -8.741 2.431 1.00 94.06 83 ILE A C 1
ATOM 673 O O . ILE A 1 83 ? -0.022 -8.701 3.265 1.00 94.06 83 ILE A O 1
ATOM 677 N N . GLY A 1 84 ? 1.031 -7.789 1.505 1.00 92.94 84 GLY A N 1
ATOM 678 C CA . GLY A 1 84 ? 0.134 -6.637 1.391 1.00 92.94 84 GLY A CA 1
ATOM 679 C C . GLY A 1 84 ? -1.335 -7.032 1.196 1.00 92.94 84 GLY A C 1
ATOM 680 O O . GLY A 1 84 ? -2.214 -6.506 1.879 1.00 92.94 84 GLY A O 1
ATOM 681 N N . VAL A 1 85 ? -1.617 -8.014 0.331 1.00 93.31 85 VAL A N 1
ATOM 682 C CA . VAL A 1 85 ? -2.982 -8.546 0.154 1.00 93.31 85 VAL A CA 1
ATOM 683 C C . VAL A 1 85 ? -3.500 -9.223 1.418 1.00 93.31 85 VAL A C 1
ATOM 685 O O . VAL A 1 85 ? -4.656 -9.016 1.788 1.00 93.31 85 VAL A O 1
ATOM 688 N N . LEU A 1 86 ? -2.656 -9.995 2.103 1.00 95.81 86 LEU A N 1
ATOM 689 C CA . LEU A 1 86 ? -3.026 -10.642 3.360 1.00 95.81 86 LEU A CA 1
ATOM 690 C C . LEU A 1 86 ? -3.401 -9.610 4.438 1.00 95.81 86 LEU A C 1
ATOM 692 O O . LEU A 1 86 ? -4.419 -9.765 5.111 1.00 95.81 86 LEU A O 1
ATOM 696 N N . ILE A 1 87 ? -2.633 -8.523 4.557 1.00 95.00 87 ILE A N 1
ATOM 697 C CA . ILE A 1 87 ? -2.943 -7.402 5.458 1.00 95.00 87 ILE A CA 1
ATOM 698 C C . ILE A 1 87 ? -4.274 -6.750 5.068 1.00 95.00 87 ILE A C 1
ATOM 700 O O . ILE A 1 87 ? -5.125 -6.531 5.932 1.00 95.00 87 ILE A O 1
ATOM 704 N N . GLY A 1 88 ? -4.495 -6.490 3.776 1.00 95.12 88 GLY A N 1
ATOM 705 C CA . GLY A 1 88 ? -5.765 -5.960 3.275 1.00 95.12 88 GLY A CA 1
ATOM 706 C C . GLY A 1 88 ? -6.959 -6.845 3.647 1.00 95.12 88 GLY A C 1
ATOM 707 O O . GLY A 1 88 ? -7.999 -6.338 4.068 1.00 95.12 88 GLY A O 1
ATOM 708 N N . PHE A 1 89 ? -6.794 -8.169 3.587 1.00 97.19 89 PHE A N 1
ATOM 709 C CA . PHE A 1 89 ? -7.817 -9.128 4.005 1.00 97.19 89 PHE A CA 1
ATOM 710 C C . PHE A 1 89 ? -8.101 -9.068 5.515 1.00 97.19 89 PHE A C 1
ATOM 712 O O . PHE A 1 89 ? -9.264 -9.066 5.922 1.00 97.19 89 PHE A O 1
ATOM 719 N N . PHE A 1 90 ? -7.073 -8.942 6.360 1.00 96.75 90 PHE A N 1
ATOM 720 C CA . PHE A 1 90 ? -7.266 -8.763 7.805 1.00 96.75 90 PHE A CA 1
ATOM 721 C C . PHE A 1 90 ? -7.965 -7.445 8.153 1.00 96.75 90 PHE A C 1
ATOM 723 O O . PHE A 1 90 ? -8.842 -7.426 9.021 1.00 96.75 90 PHE A O 1
ATOM 730 N N . ILE A 1 91 ? -7.642 -6.352 7.458 1.00 96.19 91 ILE A N 1
ATOM 731 C CA . ILE A 1 91 ? -8.331 -5.065 7.630 1.00 96.19 91 ILE A CA 1
ATOM 732 C C . ILE A 1 91 ? -9.789 -5.170 7.171 1.00 96.19 91 ILE A C 1
ATOM 734 O O . ILE A 1 91 ? -10.682 -4.679 7.860 1.00 96.19 91 ILE A O 1
ATOM 738 N N . PHE A 1 92 ? -10.059 -5.868 6.065 1.00 97.56 92 PHE A N 1
ATOM 739 C CA . PHE A 1 92 ? -11.422 -6.124 5.600 1.00 97.56 92 PHE A CA 1
ATOM 740 C C . PHE A 1 92 ? -12.246 -6.898 6.635 1.00 97.56 92 PHE A C 1
ATOM 742 O O . PHE A 1 92 ? -13.343 -6.469 6.992 1.00 97.56 92 PHE A O 1
ATOM 749 N N . ILE A 1 93 ? -11.704 -7.993 7.181 1.00 97.00 93 ILE A N 1
ATOM 750 C CA . ILE A 1 93 ? -12.360 -8.741 8.263 1.00 97.00 93 ILE A CA 1
ATOM 751 C C . ILE A 1 93 ? -12.597 -7.833 9.472 1.00 97.00 93 ILE A C 1
ATOM 753 O O . ILE A 1 93 ? -13.690 -7.841 10.034 1.00 97.00 93 ILE A O 1
ATOM 757 N N . THR A 1 94 ? -11.609 -7.019 9.851 1.00 94.69 94 THR A N 1
ATOM 758 C CA . THR A 1 94 ? -11.729 -6.074 10.972 1.00 94.69 94 THR A CA 1
ATOM 759 C C . THR A 1 94 ? -12.890 -5.104 10.748 1.00 94.69 94 THR A C 1
ATOM 761 O O . THR A 1 94 ? -13.729 -4.942 11.632 1.00 94.69 94 THR A O 1
ATOM 764 N N . ALA A 1 95 ? -13.006 -4.527 9.548 1.00 96.44 95 ALA A N 1
ATOM 765 C CA . ALA A 1 95 ? -14.124 -3.670 9.167 1.00 96.44 95 ALA A CA 1
ATOM 766 C C . ALA A 1 95 ? -15.472 -4.405 9.249 1.00 96.44 95 ALA A C 1
ATOM 768 O O . ALA A 1 95 ? -16.406 -3.887 9.858 1.00 96.44 95 ALA A O 1
ATOM 769 N N . VAL A 1 96 ? -15.578 -5.632 8.730 1.00 97.12 96 VAL A N 1
ATOM 770 C CA . VAL A 1 96 ? -16.808 -6.442 8.817 1.00 97.12 96 VAL A CA 1
ATOM 771 C C . VAL A 1 96 ? -17.191 -6.746 10.273 1.00 97.12 96 VAL A C 1
ATOM 773 O O . VAL A 1 96 ? -18.341 -6.552 10.668 1.00 97.12 96 VAL A O 1
ATOM 776 N N . LEU A 1 97 ? -16.241 -7.174 11.106 1.00 95.19 97 LEU A N 1
ATOM 777 C CA . LEU A 1 97 ? -16.500 -7.487 12.516 1.00 95.19 97 LEU A CA 1
ATOM 778 C C . LEU A 1 97 ? -16.837 -6.233 13.337 1.00 95.19 97 LEU A C 1
ATOM 780 O O . LEU A 1 97 ? -17.641 -6.301 14.272 1.00 95.19 97 LEU A O 1
ATOM 784 N N . SER A 1 98 ? -16.293 -5.073 12.959 1.00 95.56 98 SER A N 1
ATOM 785 C CA . SER A 1 98 ? -16.552 -3.793 13.625 1.00 95.56 98 SER A CA 1
ATOM 786 C C . SER A 1 98 ? -18.028 -3.372 13.586 1.00 95.56 98 SER A C 1
ATOM 788 O O . SER A 1 98 ? -18.472 -2.649 14.477 1.00 95.56 98 SER A O 1
ATOM 790 N N . PHE A 1 99 ? -18.834 -3.857 12.630 1.00 95.38 99 PHE A N 1
ATOM 791 C CA . PHE A 1 99 ? -20.273 -3.553 12.570 1.00 95.38 99 PHE A CA 1
ATOM 792 C C . PHE A 1 99 ? -21.038 -4.057 13.801 1.00 95.38 99 PHE A C 1
ATOM 794 O O . PHE A 1 99 ? -22.068 -3.490 14.171 1.00 95.38 99 PHE A O 1
ATOM 801 N N . ARG A 1 100 ? -20.511 -5.063 14.513 1.00 93.00 100 ARG A N 1
ATOM 802 C CA . ARG A 1 100 ? -21.077 -5.527 15.789 1.00 93.00 100 ARG A CA 1
ATOM 803 C C . ARG A 1 100 ? -21.057 -4.445 16.876 1.00 93.00 100 ARG A C 1
ATOM 805 O O . ARG A 1 100 ? -21.882 -4.497 17.791 1.00 93.00 100 ARG A O 1
ATOM 812 N N . TYR A 1 101 ? -20.148 -3.476 16.763 1.00 90.50 101 TYR A N 1
ATOM 813 C CA . TYR A 1 101 ? -19.990 -2.350 17.683 1.00 90.50 101 TYR A CA 1
ATOM 814 C C . TYR A 1 101 ? -20.824 -1.126 17.291 1.00 90.50 101 TYR A C 1
ATOM 816 O O . TYR A 1 101 ? -20.947 -0.220 18.106 1.00 90.50 101 TYR A O 1
ATOM 824 N N . PHE A 1 102 ? -21.485 -1.117 16.126 1.00 92.00 102 PHE A N 1
ATOM 825 C CA . PHE A 1 102 ? -22.181 0.063 15.590 1.00 92.00 102 PHE A CA 1
ATOM 826 C C . PHE A 1 102 ? -23.230 0.665 16.541 1.00 92.00 102 PHE A C 1
ATOM 828 O O . PHE A 1 102 ? -23.436 1.873 16.574 1.00 92.00 102 PHE A O 1
ATOM 835 N N . ARG A 1 103 ? -23.885 -0.179 17.349 1.00 91.31 103 ARG A N 1
ATOM 836 C CA . ARG A 1 103 ? -24.889 0.240 18.346 1.00 91.31 103 ARG A CA 1
ATOM 837 C C . ARG A 1 103 ? -24.285 0.723 19.670 1.00 91.31 103 ARG A C 1
ATOM 839 O O . ARG A 1 103 ? -24.985 1.389 20.420 1.00 91.31 103 ARG A O 1
ATOM 846 N N . ARG A 1 104 ? -23.049 0.328 19.996 1.00 88.06 104 ARG A N 1
ATOM 847 C CA . ARG A 1 104 ? -22.373 0.685 21.257 1.00 88.06 104 ARG A CA 1
ATOM 848 C C . ARG A 1 104 ? -21.435 1.868 21.075 1.00 88.06 104 ARG A C 1
ATOM 850 O O . ARG A 1 104 ? -21.503 2.817 21.840 1.00 88.06 104 ARG A O 1
ATOM 857 N N . ASP A 1 105 ? -20.586 1.793 20.059 1.00 89.75 105 ASP A N 1
ATOM 858 C CA . ASP A 1 105 ? -19.636 2.834 19.703 1.00 89.75 105 ASP A CA 1
ATOM 859 C C . ASP A 1 105 ? -19.439 2.851 18.174 1.00 89.75 105 ASP A C 1
ATOM 861 O O . ASP A 1 105 ? -18.601 2.117 17.636 1.00 89.75 105 ASP A O 1
ATOM 865 N N . PRO A 1 106 ? -20.224 3.664 17.442 1.00 92.44 106 PRO A N 1
ATOM 866 C CA . PRO A 1 106 ? -20.179 3.702 15.982 1.00 92.44 106 PRO A CA 1
ATOM 867 C C . PRO A 1 106 ? -18.842 4.209 15.432 1.00 92.44 106 PRO A C 1
ATOM 869 O O . PRO A 1 106 ? -18.533 3.958 14.266 1.00 92.44 106 PRO A O 1
ATOM 872 N N . ALA A 1 107 ? -18.024 4.891 16.243 1.00 93.00 107 ALA A N 1
ATOM 873 C CA . ALA A 1 107 ? -16.716 5.354 15.800 1.00 93.00 107 ALA A CA 1
ATOM 874 C C . ALA A 1 107 ? -15.788 4.183 15.455 1.00 93.00 107 ALA A C 1
ATOM 876 O O . ALA A 1 107 ? -15.050 4.275 14.480 1.00 93.00 107 ALA A O 1
ATOM 877 N N . ILE A 1 108 ? -15.859 3.063 16.189 1.00 93.56 108 ILE A N 1
ATOM 878 C CA . ILE A 1 108 ? -15.061 1.860 15.893 1.00 93.56 108 ILE A CA 1
ATOM 879 C C . ILE A 1 108 ? -15.371 1.359 14.479 1.00 93.56 108 ILE A C 1
ATOM 881 O O . ILE A 1 108 ? -14.453 1.051 13.715 1.00 93.56 108 ILE A O 1
ATOM 885 N N . THR A 1 109 ? -16.652 1.339 14.103 1.00 95.50 109 THR A N 1
ATOM 886 C CA . THR A 1 109 ? -17.076 0.928 12.762 1.00 95.50 109 THR A CA 1
ATOM 887 C C . THR A 1 109 ? -16.598 1.906 11.695 1.00 95.50 109 THR A C 1
ATOM 889 O O . THR A 1 109 ? -15.954 1.493 10.733 1.00 95.50 109 THR A O 1
ATOM 892 N N . TRP A 1 110 ? -16.842 3.206 11.876 1.00 96.88 110 TRP A N 1
ATOM 893 C CA . TRP A 1 110 ? -16.446 4.218 10.893 1.00 96.88 110 TRP A CA 1
ATOM 894 C C . TRP A 1 110 ? -14.935 4.278 10.671 1.00 96.88 110 TRP A C 1
ATOM 896 O O . TRP A 1 110 ? -14.489 4.377 9.531 1.00 96.88 110 TRP A O 1
ATOM 906 N N . LEU A 1 111 ? -14.141 4.162 11.734 1.00 96.19 111 LEU A N 1
ATOM 907 C CA . LEU A 1 111 ? -12.681 4.191 11.651 1.00 96.19 111 LEU A CA 1
ATOM 908 C C . LEU A 1 111 ? -12.111 2.908 11.037 1.00 96.19 111 LEU A C 1
ATOM 910 O O . LEU A 1 111 ? -11.138 2.977 10.291 1.00 96.19 111 LEU A O 1
ATOM 914 N N . SER A 1 112 ? -12.737 1.752 11.277 1.00 96.19 112 SER A N 1
ATOM 915 C CA . SER A 1 112 ? -12.347 0.493 10.623 1.00 96.19 112 SER A CA 1
ATOM 916 C C . SER A 1 112 ? -12.665 0.506 9.123 1.00 96.19 112 SER A C 1
ATOM 918 O O . SER A 1 112 ? -11.853 0.062 8.314 1.00 96.19 112 SER A O 1
ATOM 920 N N . VAL A 1 113 ? -13.819 1.060 8.731 1.00 97.25 113 VAL A N 1
ATOM 921 C CA . VAL A 1 113 ? -14.171 1.268 7.315 1.00 97.25 113 VAL A CA 1
ATOM 922 C C . VAL A 1 113 ? -13.232 2.286 6.667 1.00 97.25 113 VAL A C 1
ATOM 924 O O . VAL A 1 113 ? -12.770 2.062 5.551 1.00 97.25 113 VAL A O 1
ATOM 927 N N . LEU A 1 114 ? -12.887 3.369 7.370 1.00 97.50 114 LEU A N 1
ATOM 928 C CA . LEU A 1 114 ? -11.889 4.326 6.896 1.00 97.50 114 LEU A CA 1
ATOM 929 C C . LEU A 1 114 ? -10.533 3.644 6.669 1.00 97.50 114 LEU A C 1
ATOM 931 O O . LEU A 1 114 ? -9.944 3.826 5.610 1.00 97.50 114 LEU A O 1
ATOM 935 N N . ALA A 1 115 ? -10.064 2.815 7.607 1.00 96.56 115 ALA A N 1
ATOM 936 C CA . ALA A 1 115 ? -8.819 2.063 7.451 1.00 96.56 115 ALA A CA 1
ATOM 937 C C . ALA A 1 115 ? -8.842 1.143 6.216 1.00 96.56 115 ALA A C 1
ATOM 939 O O . ALA A 1 115 ? -7.841 1.048 5.506 1.00 96.56 115 ALA A O 1
ATOM 940 N N . LEU A 1 116 ? -9.989 0.521 5.914 1.00 97.31 116 LEU A N 1
ATOM 941 C CA . LEU A 1 116 ? -10.179 -0.282 4.703 1.00 97.31 116 LEU A CA 1
ATOM 942 C C . LEU A 1 116 ? -10.073 0.558 3.417 1.00 97.31 116 LEU A C 1
ATOM 944 O O . LEU A 1 116 ? -9.438 0.137 2.452 1.00 97.31 116 LEU A O 1
ATOM 948 N N . VAL A 1 117 ? -10.668 1.751 3.393 1.00 97.56 117 VAL A N 1
ATOM 949 C CA . VAL A 1 117 ? -10.550 2.664 2.244 1.00 97.56 117 VAL A CA 1
ATOM 950 C C . VAL A 1 117 ? -9.103 3.135 2.078 1.00 97.56 117 VAL A C 1
ATOM 952 O O . VAL A 1 117 ? -8.569 3.109 0.968 1.00 97.56 117 VAL A O 1
ATOM 955 N N . LEU A 1 118 ? -8.448 3.511 3.180 1.00 96.38 118 LEU A N 1
ATOM 956 C CA . LEU A 1 118 ? -7.068 3.987 3.170 1.00 96.38 118 LEU A CA 1
ATOM 957 C C . LEU A 1 118 ? -6.086 2.906 2.707 1.00 96.38 118 LEU A C 1
ATOM 959 O O . LEU A 1 118 ? -5.220 3.218 1.898 1.00 96.38 118 LEU A O 1
ATOM 963 N N . VAL A 1 119 ? -6.230 1.641 3.128 1.00 96.06 119 VAL A N 1
ATOM 964 C CA . VAL A 1 119 ? -5.349 0.563 2.633 1.00 96.06 119 VAL A CA 1
ATOM 965 C C . VAL A 1 119 ? -5.568 0.272 1.142 1.00 96.06 119 VAL A C 1
ATOM 967 O O . VAL A 1 119 ? -4.625 -0.076 0.435 1.00 96.06 119 VAL A O 1
ATOM 970 N N . GLY A 1 120 ? -6.788 0.466 0.628 1.00 94.50 120 GLY A N 1
ATOM 971 C CA . GLY A 1 120 ? -7.059 0.392 -0.810 1.00 94.50 120 GLY A CA 1
ATOM 972 C C . GLY A 1 120 ? -6.325 1.485 -1.593 1.00 94.50 120 GLY A C 1
ATOM 973 O O . GLY A 1 120 ? -5.681 1.203 -2.606 1.00 94.50 120 GLY A O 1
ATOM 974 N N . PHE A 1 121 ? -6.369 2.722 -1.092 1.00 94.12 121 PHE A N 1
ATOM 975 C CA . PHE A 1 121 ? -5.615 3.843 -1.658 1.00 94.12 121 PHE A CA 1
ATOM 976 C C . PHE A 1 121 ? -4.096 3.628 -1.551 1.00 94.12 121 PHE A C 1
ATOM 978 O O . PHE A 1 121 ? -3.362 3.880 -2.504 1.00 94.12 121 PHE A O 1
ATOM 985 N N . GLU A 1 122 ? -3.631 3.070 -0.438 1.00 93.38 122 GLU A N 1
ATOM 986 C CA . GLU A 1 122 ? -2.228 2.726 -0.211 1.00 93.38 122 GLU A CA 1
ATOM 987 C C . GLU A 1 122 ? -1.726 1.648 -1.185 1.00 93.38 122 GLU A C 1
ATOM 989 O O . GLU A 1 122 ? -0.645 1.774 -1.759 1.00 93.38 122 GLU A O 1
ATOM 994 N N . GLY A 1 123 ? -2.534 0.619 -1.461 1.00 91.12 123 GLY A N 1
ATOM 995 C CA . GLY A 1 123 ? -2.224 -0.382 -2.485 1.00 91.12 123 GLY A CA 1
ATOM 996 C C . GLY A 1 123 ? -2.135 0.217 -3.894 1.00 91.12 123 GLY A C 1
ATOM 997 O O . GLY A 1 123 ? -1.268 -0.169 -4.686 1.00 91.12 123 GLY A O 1
ATOM 998 N N . TRP A 1 124 ? -2.987 1.200 -4.206 1.00 89.12 124 TRP A N 1
ATOM 999 C CA . TRP A 1 124 ? -2.908 1.949 -5.461 1.00 89.12 124 TRP A CA 1
ATOM 1000 C C . TRP A 1 124 ? -1.613 2.768 -5.558 1.00 89.12 124 TRP A C 1
ATOM 1002 O O . TRP A 1 124 ? -0.911 2.653 -6.569 1.00 89.12 124 TRP A O 1
ATOM 1012 N N . LEU A 1 125 ? -1.243 3.506 -4.504 1.00 88.00 125 LEU A N 1
ATOM 1013 C CA . LEU A 1 125 ? 0.029 4.235 -4.435 1.00 88.00 125 LEU A CA 1
ATOM 1014 C C . LEU A 1 125 ? 1.240 3.303 -4.562 1.00 88.00 125 LEU A C 1
ATOM 1016 O O . LEU A 1 125 ? 2.144 3.585 -5.349 1.00 88.00 125 LEU A O 1
ATOM 1020 N N . GLY A 1 126 ? 1.234 2.152 -3.887 1.00 86.50 126 GLY A N 1
ATOM 1021 C CA . GLY A 1 126 ? 2.300 1.153 -4.004 1.00 86.50 126 GLY A CA 1
ATOM 1022 C C . GLY A 1 126 ? 2.493 0.663 -5.445 1.00 86.50 126 GLY A C 1
ATOM 1023 O O . GLY A 1 126 ? 3.621 0.480 -5.905 1.00 86.50 126 GLY A O 1
ATOM 1024 N N . SER A 1 127 ? 1.406 0.534 -6.215 1.00 82.69 127 SER A N 1
ATOM 1025 C CA . SER A 1 127 ? 1.494 0.182 -7.638 1.00 82.69 127 SER A CA 1
ATOM 1026 C C . SER A 1 127 ? 2.171 1.267 -8.487 1.00 82.69 127 SER A C 1
ATOM 1028 O O . SER A 1 127 ? 2.794 0.933 -9.498 1.00 82.69 127 SER A O 1
ATOM 1030 N N . ILE A 1 128 ? 2.049 2.541 -8.094 1.00 80.69 128 ILE A N 1
ATOM 1031 C CA . ILE A 1 128 ? 2.683 3.685 -8.759 1.00 80.69 128 ILE A CA 1
ATOM 1032 C C . ILE A 1 128 ? 4.176 3.691 -8.443 1.00 80.69 128 ILE A C 1
ATOM 1034 O O . ILE A 1 128 ? 4.968 3.721 -9.383 1.00 80.69 128 ILE A O 1
ATOM 1038 N N . VAL A 1 129 ? 4.542 3.558 -7.162 1.00 83.12 129 VAL A N 1
ATOM 1039 C CA . VAL A 1 129 ? 5.933 3.532 -6.664 1.00 83.12 129 VAL A CA 1
ATOM 1040 C C . VAL A 1 129 ? 6.800 2.517 -7.415 1.00 83.12 129 VAL A C 1
ATOM 1042 O O . VAL A 1 129 ? 7.945 2.802 -7.770 1.00 83.12 129 VAL A O 1
ATOM 1045 N N . VAL A 1 130 ? 6.249 1.332 -7.696 1.00 77.56 130 VAL A N 1
ATOM 1046 C CA . VAL A 1 130 ? 6.963 0.292 -8.450 1.00 77.56 130 VAL A CA 1
ATOM 1047 C C . VAL A 1 130 ? 7.191 0.694 -9.912 1.00 77.56 130 VAL A C 1
ATOM 1049 O O . VAL A 1 130 ? 8.248 0.409 -10.469 1.00 77.56 130 VAL A O 1
ATOM 1052 N N . SER A 1 131 ? 6.219 1.347 -10.559 1.00 71.44 131 SER A N 1
ATOM 1053 C CA . SER A 1 131 ? 6.349 1.762 -11.968 1.00 71.44 131 SER A CA 1
ATOM 1054 C C . SER A 1 131 ? 7.198 3.013 -12.177 1.00 71.44 131 SER A C 1
ATOM 1056 O O . SER A 1 131 ? 7.751 3.187 -13.258 1.00 71.44 131 SER A O 1
ATOM 1058 N N . THR A 1 132 ? 7.330 3.860 -11.158 1.00 67.50 132 THR A N 1
ATOM 1059 C CA . THR A 1 132 ? 8.083 5.120 -11.210 1.00 67.50 132 THR A CA 1
ATOM 1060 C C . THR A 1 132 ? 9.544 4.964 -10.775 1.00 67.50 132 THR A C 1
ATOM 1062 O O . THR A 1 132 ? 10.155 5.930 -10.329 1.00 67.50 132 THR A O 1
ATOM 1065 N N . ASN A 1 133 ? 10.103 3.750 -10.860 1.00 68.75 133 ASN A N 1
ATOM 1066 C CA . ASN A 1 133 ? 11.482 3.430 -10.475 1.00 68.75 133 ASN A CA 1
ATOM 1067 C C . ASN A 1 133 ? 11.897 4.052 -9.126 1.00 68.75 133 ASN A C 1
ATOM 1069 O O . ASN A 1 133 ? 12.953 4.672 -9.021 1.00 68.75 133 ASN A O 1
ATOM 1073 N N . LEU A 1 134 ? 11.053 3.900 -8.096 1.00 67.38 134 LEU A N 1
ATOM 1074 C CA . LEU A 1 134 ? 11.358 4.363 -6.738 1.00 67.38 134 LEU A CA 1
ATOM 1075 C C . LEU A 1 134 ? 11.558 5.889 -6.622 1.00 67.38 134 LEU A C 1
ATOM 1077 O O . LEU A 1 134 ? 12.356 6.350 -5.808 1.00 67.38 134 LEU A O 1
ATOM 1081 N N . LEU A 1 135 ? 10.815 6.678 -7.407 1.00 69.62 135 LEU A N 1
ATOM 1082 C CA . LEU A 1 135 ? 10.793 8.141 -7.309 1.00 69.62 135 LEU A CA 1
ATOM 1083 C C . LEU A 1 135 ? 10.629 8.579 -5.833 1.00 69.62 135 LEU A C 1
ATOM 1085 O O . LEU A 1 135 ? 9.578 8.284 -5.244 1.00 69.62 135 LEU A O 1
ATOM 1089 N N . PRO A 1 136 ? 11.618 9.283 -5.232 1.00 69.75 136 PRO A N 1
ATOM 1090 C CA . PRO A 1 136 ? 11.691 9.479 -3.781 1.00 69.75 136 PRO A CA 1
ATOM 1091 C C . PRO A 1 136 ? 10.408 10.049 -3.169 1.00 69.75 136 PRO A C 1
ATOM 1093 O O . PRO A 1 136 ? 9.905 9.526 -2.178 1.00 69.75 136 PRO A O 1
ATOM 1096 N N . GLY A 1 137 ? 9.799 11.044 -3.824 1.00 75.50 137 GLY A N 1
ATOM 1097 C CA . GLY A 1 137 ? 8.559 11.659 -3.342 1.00 75.50 137 GLY A CA 1
ATOM 1098 C C . GLY A 1 137 ? 7.374 10.688 -3.251 1.00 75.50 137 GLY A C 1
ATOM 1099 O O . GLY A 1 137 ? 6.591 10.761 -2.308 1.00 75.50 137 GLY A O 1
ATOM 1100 N N . THR A 1 138 ? 7.250 9.740 -4.187 1.00 77.81 138 THR A N 1
ATOM 1101 C CA . THR A 1 138 ? 6.142 8.766 -4.176 1.00 77.81 138 THR A CA 1
ATOM 1102 C C . THR A 1 138 ? 6.281 7.739 -3.054 1.00 77.81 138 THR A C 1
ATOM 1104 O O . THR A 1 138 ? 5.281 7.364 -2.444 1.00 77.81 138 THR A O 1
ATOM 1107 N N . ILE A 1 139 ? 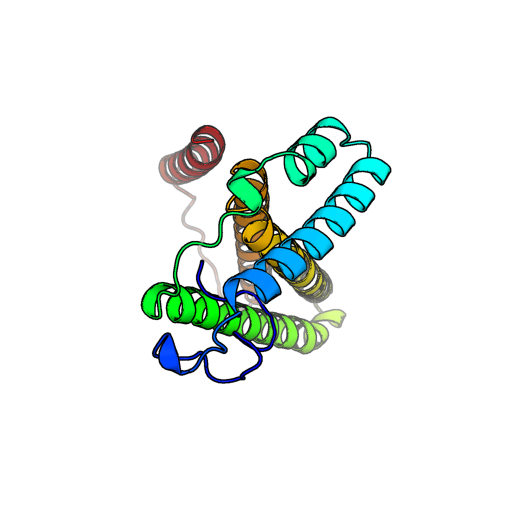7.515 7.332 -2.733 1.00 83.50 139 ILE A N 1
ATOM 1108 C CA . ILE A 1 139 ? 7.793 6.408 -1.625 1.00 83.50 139 ILE A CA 1
ATOM 1109 C C . ILE A 1 139 ? 7.468 7.070 -0.292 1.00 83.50 139 ILE A C 1
ATOM 1111 O O . ILE A 1 139 ? 6.829 6.448 0.551 1.00 83.50 139 ILE A O 1
ATOM 1115 N N . THR A 1 140 ? 7.874 8.326 -0.103 1.00 84.38 140 THR A N 1
ATOM 1116 C CA . THR A 1 140 ? 7.623 9.054 1.146 1.00 84.38 140 THR A CA 1
ATOM 1117 C C . THR A 1 140 ? 6.131 9.157 1.437 1.00 84.38 140 THR A C 1
ATOM 1119 O O . THR A 1 140 ? 5.699 8.851 2.546 1.00 84.38 140 THR A O 1
ATOM 1122 N N . VAL A 1 141 ? 5.327 9.529 0.435 1.00 87.00 141 VAL A N 1
ATOM 1123 C CA . VAL A 1 141 ? 3.867 9.626 0.593 1.00 87.00 141 VAL A CA 1
ATOM 1124 C C . VAL A 1 141 ? 3.257 8.271 0.957 1.00 87.00 141 VAL A C 1
ATOM 1126 O O . VAL A 1 141 ? 2.430 8.214 1.864 1.00 87.00 141 VAL A O 1
ATOM 1129 N N . HIS A 1 142 ? 3.699 7.192 0.305 1.00 89.19 142 HIS A N 1
ATOM 1130 C CA . HIS A 1 142 ? 3.276 5.827 0.625 1.00 89.19 142 HIS A CA 1
ATOM 1131 C C . HIS A 1 142 ? 3.614 5.470 2.085 1.00 89.19 142 HIS A C 1
ATOM 1133 O O . HIS A 1 142 ? 2.728 5.210 2.888 1.00 89.19 142 HIS A O 1
ATOM 1139 N N . MET A 1 143 ? 4.877 5.598 2.501 1.00 90.00 143 MET A N 1
ATOM 1140 C CA . MET A 1 143 ? 5.302 5.238 3.864 1.00 90.00 143 MET A CA 1
ATOM 1141 C C . MET A 1 143 ? 4.604 6.055 4.961 1.00 90.00 143 MET A C 1
ATOM 1143 O O . MET A 1 143 ? 4.240 5.510 6.004 1.00 90.00 143 MET A O 1
ATOM 1147 N N . LEU A 1 144 ? 4.380 7.354 4.740 1.00 89.44 144 LEU A N 1
ATOM 1148 C CA . LEU A 1 144 ? 3.636 8.191 5.684 1.00 89.44 144 LEU A CA 1
ATOM 1149 C C . LEU A 1 144 ? 2.175 7.747 5.807 1.00 89.44 144 LEU A C 1
ATOM 1151 O O . LEU A 1 144 ? 1.634 7.706 6.916 1.00 89.44 144 LEU A O 1
ATOM 1155 N N . LEU A 1 145 ? 1.546 7.378 4.689 1.00 92.06 145 LEU A N 1
ATOM 1156 C CA . LEU A 1 145 ? 0.192 6.845 4.699 1.00 92.06 145 LEU A CA 1
ATOM 1157 C C . LEU A 1 145 ? 0.127 5.482 5.406 1.00 92.06 145 LEU A C 1
ATOM 1159 O O . LEU A 1 145 ? -0.767 5.288 6.234 1.00 92.06 145 LEU A O 1
ATOM 1163 N N . ALA A 1 146 ? 1.089 4.580 5.175 1.00 92.44 146 ALA A N 1
ATOM 1164 C CA . ALA A 1 146 ? 1.197 3.316 5.908 1.00 92.44 146 ALA A CA 1
ATOM 1165 C C . ALA A 1 146 ? 1.216 3.538 7.429 1.00 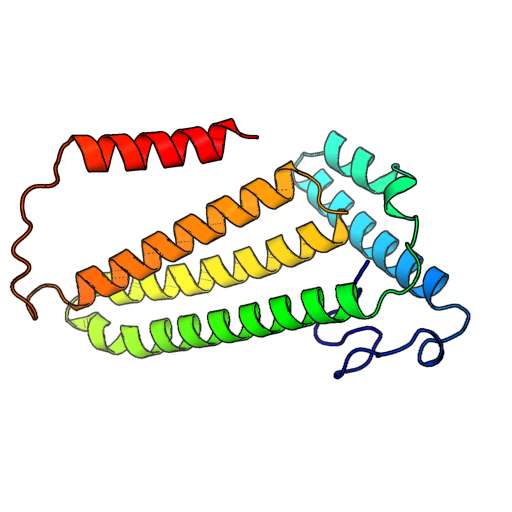92.44 146 ALA A C 1
ATOM 1167 O O . ALA A 1 146 ? 0.451 2.910 8.164 1.00 92.44 146 ALA A O 1
ATOM 1168 N N . ILE A 1 147 ? 2.049 4.467 7.911 1.00 91.69 147 ILE A N 1
ATOM 1169 C CA . ILE A 1 147 ? 2.146 4.797 9.342 1.00 91.69 147 ILE A CA 1
ATOM 1170 C C . ILE A 1 147 ? 0.816 5.349 9.867 1.00 91.69 147 ILE A C 1
ATOM 1172 O O . ILE A 1 147 ? 0.362 4.944 10.939 1.00 91.69 147 ILE A O 1
ATOM 1176 N N . ALA A 1 148 ? 0.155 6.232 9.114 1.00 92.62 148 ALA A N 1
ATOM 1177 C CA . ALA A 1 148 ? -1.146 6.773 9.498 1.00 92.62 148 ALA A CA 1
ATOM 1178 C C . ALA A 1 148 ? -2.214 5.671 9.642 1.00 92.62 148 ALA A C 1
ATOM 1180 O O . ALA A 1 148 ? -2.970 5.675 10.616 1.00 92.62 148 ALA A O 1
ATOM 1181 N N . ILE A 1 149 ? -2.239 4.693 8.726 1.00 94.56 149 ILE A N 1
ATOM 1182 C CA . ILE A 1 149 ? -3.136 3.527 8.798 1.00 94.56 149 ILE A CA 1
ATOM 1183 C C . ILE A 1 149 ? -2.829 2.683 10.040 1.00 94.56 149 ILE A C 1
ATOM 1185 O O . ILE A 1 149 ? -3.751 2.288 10.754 1.00 94.56 149 ILE A O 1
ATOM 1189 N N . VAL A 1 150 ? -1.551 2.435 10.341 1.00 94.38 150 VAL A N 1
ATOM 1190 C CA . VAL A 1 150 ? -1.145 1.685 11.542 1.00 94.38 150 VAL A CA 1
ATOM 1191 C C . VAL A 1 150 ? -1.615 2.395 12.814 1.00 94.38 150 VAL A C 1
ATOM 1193 O O . VAL A 1 150 ? -2.241 1.767 13.668 1.00 94.38 150 VAL A O 1
ATOM 1196 N N . CYS A 1 151 ? -1.390 3.705 12.930 1.00 92.31 151 CYS A N 1
ATOM 1197 C CA . CYS A 1 151 ? -1.865 4.505 14.061 1.00 92.31 151 CYS A CA 1
ATOM 1198 C C . CYS A 1 151 ? -3.395 4.464 14.200 1.00 92.31 151 CYS A C 1
ATOM 1200 O O . CYS A 1 151 ? -3.911 4.307 15.309 1.00 92.31 151 CYS A O 1
ATOM 1202 N N . LEU A 1 152 ? -4.121 4.557 13.082 1.00 93.88 152 LEU A N 1
ATOM 1203 C CA . LEU A 1 152 ? -5.579 4.455 13.049 1.00 93.88 152 LEU A CA 1
ATOM 1204 C C . LEU A 1 152 ? -6.065 3.092 13.565 1.00 93.88 152 LEU A C 1
ATOM 1206 O O . LEU A 1 152 ? -6.960 3.041 14.407 1.00 93.88 152 LEU A O 1
ATOM 1210 N N . LEU A 1 153 ? -5.458 1.992 13.111 1.00 93.56 153 LEU A N 1
ATOM 1211 C CA . LEU A 1 153 ? -5.807 0.639 13.555 1.00 93.56 153 LEU A CA 1
ATOM 1212 C C . LEU A 1 153 ? -5.493 0.424 15.041 1.00 93.56 153 LEU A C 1
ATOM 1214 O O . LEU A 1 153 ? -6.320 -0.133 15.763 1.00 93.56 153 LEU A O 1
ATOM 1218 N N . ILE A 1 154 ? -4.347 0.913 15.527 1.00 92.81 154 ILE A N 1
ATOM 1219 C CA . ILE A 1 154 ? -4.002 0.870 16.958 1.00 92.81 154 ILE A CA 1
ATOM 1220 C C . ILE A 1 154 ? -5.045 1.629 17.782 1.00 92.81 154 ILE A C 1
ATOM 1222 O O . ILE A 1 154 ? -5.480 1.136 18.822 1.00 92.81 154 ILE A O 1
ATOM 1226 N N . TYR A 1 155 ? -5.484 2.800 17.315 1.00 91.69 155 TYR A N 1
ATOM 1227 C CA . TYR A 1 155 ? -6.526 3.574 17.986 1.00 91.69 155 TYR A CA 1
ATOM 1228 C C . TYR A 1 155 ? -7.869 2.832 18.023 1.00 91.69 155 TYR A C 1
ATOM 1230 O O . TYR A 1 155 ? -8.508 2.780 19.075 1.00 91.69 155 TYR A O 1
ATOM 1238 N N . VAL A 1 156 ? -8.281 2.209 16.912 1.00 92.62 156 VAL A N 1
ATOM 1239 C CA . VAL A 1 156 ? -9.494 1.375 16.855 1.00 92.62 156 VAL A CA 1
ATOM 1240 C C . VAL A 1 156 ? -9.426 0.243 17.878 1.00 92.62 156 VAL A C 1
ATOM 1242 O O . VAL A 1 156 ? -10.383 0.026 18.623 1.00 92.62 156 VAL A O 1
ATOM 1245 N N . VAL A 1 157 ? -8.285 -0.443 17.957 1.00 91.62 157 VAL A N 1
ATOM 1246 C CA . VAL A 1 157 ? -8.059 -1.504 18.941 1.00 91.62 157 VAL A CA 1
ATOM 1247 C C . VAL A 1 157 ? -8.149 -0.939 20.357 1.00 91.62 157 VAL A C 1
ATOM 1249 O O . VAL A 1 157 ? -8.951 -1.432 21.146 1.00 91.62 157 VAL A O 1
ATOM 1252 N N . ALA A 1 158 ? -7.409 0.123 20.676 1.00 89.06 158 ALA A N 1
ATOM 1253 C CA . ALA A 1 158 ? -7.420 0.738 22.003 1.00 89.06 158 ALA A CA 1
ATOM 1254 C C . ALA A 1 158 ? -8.835 1.143 22.448 1.00 89.06 158 ALA A C 1
ATOM 1256 O O . ALA A 1 158 ? -9.240 0.838 23.567 1.00 89.06 158 ALA A O 1
ATOM 1257 N N . ARG A 1 159 ? -9.615 1.746 21.545 1.00 89.25 159 ARG A N 1
ATOM 1258 C CA . ARG A 1 159 ? -11.006 2.139 21.795 1.00 89.25 159 ARG A CA 1
ATOM 1259 C C . ARG A 1 159 ? -11.935 0.941 21.990 1.00 89.25 159 ARG A C 1
ATOM 1261 O O . ARG A 1 159 ? -12.848 1.005 22.801 1.00 89.25 159 ARG A O 1
ATOM 1268 N N . SER A 1 160 ? -11.689 -0.173 21.299 1.00 88.00 160 SER A N 1
ATOM 1269 C CA . SER A 1 160 ? -12.478 -1.402 21.477 1.00 88.00 160 SER A CA 1
ATOM 1270 C C . SER A 1 160 ? -12.275 -2.080 22.839 1.00 88.00 160 SER A C 1
ATOM 1272 O O . SER A 1 160 ? -13.172 -2.783 23.305 1.00 88.00 160 SER A O 1
ATOM 1274 N N . TYR A 1 161 ? -11.118 -1.857 23.475 1.00 86.19 161 TYR A N 1
ATOM 1275 C CA . TYR A 1 161 ? -10.793 -2.353 24.817 1.00 86.19 161 TYR A CA 1
ATOM 1276 C C . TYR A 1 161 ? -11.185 -1.381 25.940 1.00 86.19 161 TYR A C 1
ATOM 1278 O O . TYR A 1 161 ? -11.113 -1.761 27.115 1.00 86.19 161 TYR A O 1
ATOM 1286 N N . ASP A 1 162 ? -11.603 -0.156 25.609 1.00 75.62 162 ASP A N 1
ATOM 1287 C CA . ASP A 1 162 ? -11.991 0.847 26.597 1.00 75.62 162 ASP A CA 1
ATOM 1288 C C . ASP A 1 162 ? -13.219 0.365 27.391 1.00 75.62 162 ASP A C 1
ATOM 1290 O O . ASP A 1 162 ? -14.237 -0.047 26.831 1.00 75.62 162 ASP A O 1
ATOM 1294 N N . GLY A 1 163 ? -13.083 0.314 28.718 1.00 67.06 163 GLY A N 1
ATOM 1295 C CA . GLY A 1 163 ? -14.078 -0.257 29.636 1.00 67.06 163 GLY A CA 1
ATOM 1296 C C . GLY A 1 163 ? -14.012 -1.777 29.874 1.00 67.06 163 GLY A C 1
ATOM 1297 O O . GLY A 1 163 ? -14.652 -2.251 30.811 1.00 67.06 163 GLY A O 1
ATOM 1298 N N . LEU A 1 164 ? -13.228 -2.549 29.104 1.00 68.25 164 LEU A N 1
ATOM 1299 C CA . LEU A 1 164 ? -12.999 -3.991 29.345 1.00 68.25 164 LEU A CA 1
ATOM 1300 C C . LEU A 1 164 ? -11.742 -4.264 30.178 1.00 68.25 164 LEU A C 1
ATOM 1302 O O . LEU A 1 164 ? -11.691 -5.239 30.928 1.00 68.25 164 LEU A O 1
ATOM 1306 N N . VAL A 1 165 ? -10.726 -3.410 30.051 1.00 67.31 165 VAL A N 1
ATOM 1307 C CA . VAL A 1 165 ? -9.463 -3.522 30.786 1.00 67.31 165 VAL A CA 1
ATOM 1308 C C . VAL A 1 165 ? -9.230 -2.213 31.538 1.00 67.31 165 VAL A C 1
ATOM 1310 O O . VAL A 1 165 ? -9.224 -1.157 30.906 1.00 67.31 165 VAL A O 1
ATOM 1313 N N . PRO A 1 166 ? -9.013 -2.226 32.866 1.00 60.81 166 PRO A N 1
ATOM 1314 C CA . PRO A 1 166 ? -8.625 -1.025 33.593 1.00 60.81 166 PRO A CA 1
ATOM 1315 C C . PRO A 1 166 ? -7.199 -0.637 33.186 1.00 60.81 166 PRO A C 1
ATOM 1317 O O . PRO A 1 166 ? -6.212 -1.085 33.774 1.00 60.81 166 PRO A O 1
ATOM 1320 N N . VAL A 1 167 ? -7.076 0.193 32.150 1.00 63.66 167 VAL A N 1
ATOM 1321 C CA . VAL A 1 167 ? -5.787 0.728 31.713 1.00 63.66 167 VAL A CA 1
ATOM 1322 C C . VAL A 1 167 ? -5.339 1.769 32.736 1.00 63.66 167 VAL A C 1
ATOM 1324 O O . VAL A 1 167 ? -5.732 2.932 32.697 1.00 63.66 167 VAL A O 1
ATOM 1327 N N . LYS A 1 168 ? -4.485 1.361 33.680 1.00 58.91 168 LYS A N 1
ATOM 1328 C CA . LYS A 1 168 ? -3.721 2.310 34.496 1.00 58.91 168 LYS A CA 1
ATOM 1329 C C . LYS A 1 168 ? -2.664 2.954 33.606 1.00 58.91 168 LYS A C 1
ATOM 1331 O O . LYS A 1 168 ? -1.545 2.454 33.500 1.00 58.91 168 LYS A O 1
ATOM 1336 N N . LEU A 1 169 ? -3.019 4.067 32.968 1.00 59.75 169 LEU A N 1
ATOM 1337 C CA . LEU A 1 169 ? -2.054 4.932 32.302 1.00 59.75 169 LEU A CA 1
ATOM 1338 C C . LEU A 1 169 ? -1.083 5.458 33.368 1.00 59.75 169 LEU A C 1
ATOM 1340 O O . LEU A 1 169 ? -1.377 6.410 34.089 1.00 59.75 169 LEU A O 1
ATOM 1344 N N . LYS A 1 170 ? 0.090 4.826 33.501 1.00 61.66 170 LYS A N 1
ATOM 1345 C CA . LYS A 1 170 ? 1.236 5.485 34.135 1.00 61.66 170 LYS A CA 1
ATOM 1346 C C . LYS A 1 170 ? 1.497 6.727 33.289 1.00 61.66 170 LYS A C 1
ATOM 1348 O O . LYS A 1 170 ? 1.811 6.573 32.111 1.00 61.66 170 LYS A O 1
ATOM 1353 N N . GLY A 1 171 ? 1.304 7.917 33.867 1.00 57.62 171 GLY A N 1
ATOM 1354 C CA . GLY A 1 171 ? 1.460 9.194 33.169 1.00 57.62 171 GLY A CA 1
ATOM 1355 C C . GLY A 1 171 ? 2.694 9.168 32.271 1.00 57.62 171 GLY A C 1
ATOM 1356 O O . GLY A 1 171 ? 3.788 8.831 32.735 1.00 57.62 171 GLY A O 1
ATOM 1357 N N . GLY A 1 172 ? 2.483 9.414 30.975 1.00 59.22 172 GLY A N 1
ATOM 1358 C CA . GLY A 1 172 ? 3.532 9.302 29.969 1.00 59.22 172 GLY A CA 1
ATOM 1359 C C . GLY A 1 172 ? 4.724 10.155 30.378 1.00 59.22 172 GLY A C 1
ATOM 1360 O O . GLY A 1 172 ? 4.581 11.355 30.610 1.00 59.22 172 GLY A O 1
ATOM 1361 N N . LYS A 1 173 ? 5.903 9.539 30.511 1.00 70.81 173 LYS A N 1
ATOM 1362 C CA . LYS A 1 173 ? 7.128 10.295 30.773 1.00 70.81 173 LYS A CA 1
ATOM 1363 C C . LYS A 1 173 ? 7.332 11.251 29.600 1.00 70.81 173 LYS A C 1
ATOM 1365 O O . LYS A 1 173 ? 7.410 10.805 28.457 1.00 70.81 173 LYS A O 1
ATOM 1370 N N . THR A 1 174 ? 7.444 12.546 29.879 1.00 74.25 174 THR A N 1
ATOM 1371 C CA . THR A 1 174 ? 7.629 13.621 28.887 1.00 74.25 174 THR A CA 1
ATOM 1372 C C . THR A 1 174 ? 8.792 13.340 27.932 1.00 74.25 174 THR A C 1
ATOM 1374 O O . THR A 1 174 ? 8.724 13.697 26.762 1.00 74.25 174 THR A O 1
ATOM 1377 N N . SER A 1 175 ? 9.815 12.618 28.399 1.00 71.62 175 SER A N 1
ATOM 1378 C CA . SER A 1 175 ? 10.947 12.164 27.588 1.00 71.62 175 SER A CA 1
ATOM 1379 C C . SER A 1 175 ? 10.570 11.161 26.493 1.00 71.62 175 SER A C 1
ATOM 1381 O O . SER A 1 175 ? 11.139 11.218 25.410 1.00 71.62 175 SER A O 1
ATOM 1383 N N . VAL A 1 176 ? 9.603 10.270 26.734 1.00 77.19 176 VAL A N 1
ATOM 1384 C CA . VAL A 1 176 ? 9.139 9.291 25.737 1.00 77.19 176 VAL A CA 1
ATOM 1385 C C . VAL A 1 176 ? 8.319 9.988 24.656 1.00 77.19 176 VAL A C 1
ATOM 1387 O O . VAL A 1 176 ? 8.545 9.749 23.476 1.00 77.19 176 VAL A O 1
ATOM 1390 N N . ASN A 1 177 ? 7.434 10.912 25.037 1.00 78.62 177 ASN A N 1
ATOM 1391 C CA . ASN A 1 177 ? 6.671 11.703 24.067 1.00 78.62 177 ASN A CA 1
ATOM 1392 C C . ASN A 1 177 ? 7.589 12.614 23.234 1.00 78.62 177 ASN A C 1
ATOM 1394 O O . ASN A 1 177 ? 7.386 12.738 22.030 1.00 78.62 177 ASN A O 1
ATOM 1398 N N . ALA A 1 178 ? 8.628 13.195 23.847 1.00 81.00 178 ALA A N 1
ATOM 1399 C CA . ALA A 1 178 ? 9.642 13.974 23.139 1.00 81.00 178 ALA A CA 1
ATOM 1400 C C . ALA A 1 178 ? 10.466 13.111 22.169 1.00 81.00 178 ALA A C 1
ATOM 1402 O O . ALA A 1 178 ? 10.710 13.535 21.045 1.00 81.00 178 ALA A O 1
ATOM 1403 N N . LEU A 1 179 ? 10.842 11.888 22.563 1.00 83.50 179 LEU A N 1
ATOM 1404 C CA . LEU A 1 179 ? 11.524 10.927 21.688 1.00 83.50 179 LEU A CA 1
ATOM 1405 C C . LEU A 1 179 ? 10.647 10.481 20.513 1.00 83.50 179 LEU A C 1
ATOM 1407 O O . LEU A 1 179 ? 11.145 10.392 19.396 1.00 83.50 179 LEU A O 1
ATOM 1411 N N . LEU A 1 180 ? 9.352 10.238 20.738 1.00 81.75 180 LEU A N 1
ATOM 1412 C CA . LEU A 1 180 ? 8.406 9.896 19.672 1.00 81.75 180 LEU A CA 1
ATOM 1413 C C . LEU A 1 180 ? 8.203 11.065 18.701 1.00 81.75 180 LEU A C 1
ATOM 1415 O O . LEU A 1 180 ? 8.244 10.862 17.491 1.00 81.75 180 LEU A O 1
ATOM 1419 N N . ALA A 1 181 ? 8.041 12.287 19.216 1.00 81.31 181 ALA A N 1
ATOM 1420 C CA . ALA A 1 181 ? 7.919 13.487 18.391 1.00 81.31 181 ALA A CA 1
ATOM 1421 C C . ALA A 1 181 ? 9.202 13.762 17.591 1.00 81.31 181 ALA A C 1
ATOM 1423 O O . ALA A 1 181 ? 9.128 14.074 16.406 1.00 81.31 181 ALA A O 1
ATOM 1424 N N . LEU A 1 182 ? 10.374 13.588 18.212 1.00 84.19 182 LEU A N 1
ATOM 1425 C CA . LEU A 1 182 ? 11.667 13.708 17.543 1.00 84.19 182 LEU A CA 1
ATOM 1426 C C . LEU A 1 182 ? 11.846 12.624 16.477 1.00 84.19 182 LEU A C 1
ATOM 1428 O O . LEU A 1 182 ? 12.285 12.936 15.380 1.00 84.19 182 LEU A O 1
ATOM 1432 N N . GLY A 1 183 ? 11.469 11.375 16.760 1.00 80.25 183 GLY A N 1
ATOM 1433 C CA . GLY A 1 183 ? 11.500 10.287 15.782 1.00 80.25 183 GLY A CA 1
ATOM 1434 C C . GLY A 1 183 ? 10.602 10.567 14.577 1.00 80.25 183 GLY A C 1
ATOM 1435 O O . GLY A 1 183 ? 11.030 10.380 13.442 1.00 80.25 183 GLY A O 1
ATOM 1436 N N . LEU A 1 184 ? 9.397 11.097 14.812 1.00 80.44 184 LEU A N 1
ATOM 1437 C CA . LEU A 1 184 ? 8.481 11.498 13.745 1.00 80.44 184 LEU A CA 1
ATOM 1438 C C . LEU A 1 184 ? 9.058 12.662 12.920 1.00 80.44 184 LEU A C 1
ATOM 1440 O O . LEU A 1 184 ? 9.085 12.593 11.695 1.00 80.44 184 LEU A O 1
ATOM 1444 N N . LEU A 1 185 ? 9.598 13.694 13.575 1.00 80.88 185 LEU A N 1
ATOM 1445 C CA . LEU A 1 185 ? 10.234 14.835 12.907 1.00 80.88 185 LEU A CA 1
ATOM 1446 C C . LEU A 1 185 ? 11.468 14.428 12.101 1.00 80.88 185 LEU A C 1
ATOM 1448 O O . LEU A 1 185 ? 11.625 14.876 10.972 1.00 80.88 185 LEU A O 1
ATOM 1452 N N . LEU A 1 186 ? 12.319 13.559 12.648 1.00 80.25 186 LEU A N 1
ATOM 1453 C CA . LEU A 1 186 ? 13.484 13.028 11.945 1.00 80.25 186 LEU A CA 1
ATOM 1454 C C . LEU A 1 186 ? 13.062 12.168 10.753 1.00 80.25 186 LEU A C 1
ATOM 1456 O O . LEU A 1 186 ? 13.659 12.299 9.694 1.00 80.25 186 LEU A O 1
ATOM 1460 N N . SER A 1 187 ? 12.010 11.353 10.878 1.00 68.75 187 SER A N 1
ATOM 1461 C CA . SER A 1 187 ? 11.503 10.556 9.751 1.00 68.75 187 SER A CA 1
ATOM 1462 C C . SER A 1 187 ? 10.969 11.417 8.600 1.00 68.75 187 SER A C 1
ATOM 1464 O O . SER A 1 187 ? 11.108 11.042 7.441 1.00 68.75 187 SER A O 1
ATOM 1466 N N . VAL A 1 188 ? 10.410 12.592 8.908 1.00 71.12 188 VAL A N 1
ATOM 1467 C CA . VAL A 1 188 ? 9.953 13.568 7.907 1.00 71.12 188 VAL A CA 1
ATOM 1468 C C . VAL A 1 188 ? 11.118 14.409 7.367 1.00 71.12 188 VAL A C 1
ATOM 1470 O O . VAL A 1 188 ? 11.119 14.750 6.191 1.00 71.12 188 VAL A O 1
ATOM 1473 N N . GLY A 1 189 ? 12.113 14.730 8.200 1.00 66.69 189 GLY A N 1
ATOM 1474 C CA . GLY A 1 189 ? 13.269 15.566 7.849 1.00 66.69 189 GLY A CA 1
ATOM 1475 C C . GLY A 1 189 ? 14.453 14.829 7.210 1.00 66.69 189 GLY A C 1
ATOM 1476 O O . GLY A 1 189 ? 15.419 15.476 6.821 1.00 66.69 189 GLY A O 1
ATOM 1477 N N . GLN A 1 190 ? 14.407 13.497 7.117 1.00 58.34 190 GLN A N 1
ATOM 1478 C CA . GLN A 1 190 ? 15.392 12.664 6.406 1.00 58.34 190 GLN A CA 1
ATOM 1479 C C . GLN A 1 190 ? 15.174 12.619 4.881 1.00 58.34 190 GLN A C 1
ATOM 1481 O O . GLN A 1 190 ? 15.910 11.911 4.191 1.00 58.34 190 GLN A O 1
ATOM 1486 N N . VAL A 1 191 ? 14.168 13.341 4.376 1.00 52.31 191 VAL A N 1
ATOM 1487 C CA . VAL A 1 191 ? 13.763 13.396 2.962 1.00 52.31 191 VAL A CA 1
ATOM 1488 C C . VAL A 1 191 ? 14.252 14.681 2.312 1.00 52.31 191 VAL A C 1
ATOM 1490 O O . VAL A 1 191 ? 13.995 15.761 2.888 1.00 52.31 191 VAL A O 1
#